Protein AF-A0A2W5FJQ1-F1 (afdb_monomer)

Organism: NCBI:txid1176649

Structure (mmCIF, N/CA/C/O backbone):
data_AF-A0A2W5FJQ1-F1
#
_entry.id   AF-A0A2W5FJQ1-F1
#
loop_
_atom_site.group_PDB
_atom_site.id
_atom_site.type_symbol
_atom_site.label_atom_id
_atom_site.label_alt_id
_atom_site.label_comp_id
_atom_site.label_asym_id
_atom_site.label_entity_id
_atom_site.label_seq_id
_atom_site.pdbx_PDB_ins_code
_atom_site.Cartn_x
_atom_site.Cartn_y
_atom_site.Cartn_z
_atom_site.occupancy
_atom_site.B_iso_or_equiv
_atom_site.auth_seq_id
_atom_site.auth_comp_id
_atom_site.auth_asym_id
_atom_site.auth_atom_id
_atom_site.pdbx_PDB_model_num
ATOM 1 N N . MET A 1 1 ? 8.653 10.230 6.236 1.00 50.50 1 MET A N 1
ATOM 2 C CA . MET A 1 1 ? 9.285 9.258 5.314 1.00 50.50 1 MET A CA 1
ATOM 3 C C . MET A 1 1 ? 8.776 9.383 3.885 1.00 50.50 1 MET A C 1
ATOM 5 O O . MET A 1 1 ? 9.593 9.730 3.056 1.00 50.50 1 MET A O 1
ATOM 9 N N . TYR A 1 2 ? 7.487 9.184 3.570 1.00 54.44 2 TYR A N 1
ATOM 10 C CA . TYR A 1 2 ? 7.013 9.241 2.170 1.00 54.44 2 TYR A CA 1
ATOM 11 C C . TYR A 1 2 ? 7.167 10.616 1.498 1.00 54.44 2 TYR A C 1
ATOM 13 O O . TYR A 1 2 ? 7.628 10.682 0.367 1.00 54.44 2 TYR A O 1
ATOM 21 N N . LEU A 1 3 ? 6.889 11.716 2.212 1.00 50.56 3 LEU A N 1
ATOM 22 C CA . LEU A 1 3 ? 7.101 13.072 1.682 1.00 50.56 3 LEU A CA 1
ATOM 23 C C . LEU A 1 3 ? 8.592 13.368 1.434 1.00 50.56 3 LEU A C 1
ATOM 25 O O . LEU A 1 3 ? 8.956 13.878 0.385 1.00 50.56 3 LEU A O 1
ATOM 29 N N . ALA A 1 4 ? 9.457 12.967 2.373 1.00 48.53 4 ALA A N 1
ATOM 30 C CA . ALA A 1 4 ? 10.910 13.087 2.235 1.00 48.53 4 ALA A CA 1
ATOM 31 C C . ALA A 1 4 ? 11.463 12.179 1.119 1.00 48.53 4 ALA A C 1
ATOM 33 O O . ALA A 1 4 ? 12.372 12.558 0.389 1.00 48.53 4 ALA A O 1
ATOM 34 N N . SER A 1 5 ? 10.889 10.985 0.954 1.00 51.75 5 SER A N 1
ATOM 35 C CA . SER A 1 5 ? 11.207 10.077 -0.145 1.00 51.75 5 SER A CA 1
ATOM 36 C C . SER A 1 5 ? 10.798 10.691 -1.481 1.00 51.75 5 SER A C 1
ATOM 38 O O . SER A 1 5 ? 11.612 10.672 -2.395 1.00 51.75 5 SER A O 1
ATOM 40 N N . PHE A 1 6 ? 9.626 11.327 -1.593 1.00 51.62 6 PHE A N 1
ATOM 41 C CA . PHE A 1 6 ? 9.236 12.048 -2.807 1.00 51.62 6 PHE A CA 1
ATOM 42 C C . PHE A 1 6 ? 10.222 13.161 -3.168 1.00 51.62 6 PHE A C 1
ATOM 44 O O . PHE A 1 6 ? 10.693 13.198 -4.299 1.00 51.62 6 PHE A O 1
ATOM 51 N N . THR A 1 7 ? 10.588 14.024 -2.218 1.00 49.62 7 THR A N 1
ATOM 52 C CA . THR A 1 7 ? 11.536 15.119 -2.485 1.00 49.62 7 THR A CA 1
ATOM 53 C C . THR A 1 7 ? 12.921 14.621 -2.902 1.00 49.62 7 THR A C 1
ATOM 55 O O . THR A 1 7 ? 13.606 15.304 -3.652 1.00 49.62 7 THR A O 1
ATOM 58 N N . LEU A 1 8 ? 13.325 13.428 -2.451 1.00 44.75 8 LEU A N 1
ATOM 59 C CA . LEU A 1 8 ? 14.630 12.836 -2.772 1.00 44.75 8 LEU A CA 1
ATOM 60 C C . LEU A 1 8 ? 14.623 11.962 -4.036 1.00 44.75 8 LEU A C 1
ATOM 62 O O . LEU A 1 8 ? 15.660 11.799 -4.667 1.00 44.75 8 LEU A O 1
ATOM 66 N N . THR A 1 9 ? 13.479 11.378 -4.401 1.00 54.56 9 THR A N 1
ATOM 67 C CA . THR A 1 9 ? 13.384 10.369 -5.480 1.00 54.56 9 THR A CA 1
ATOM 68 C C . THR A 1 9 ? 1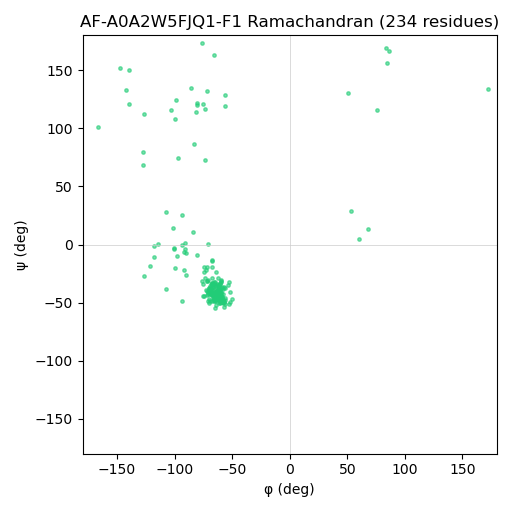2.501 10.800 -6.652 1.00 54.56 9 THR A C 1
ATOM 70 O O . THR A 1 9 ? 12.497 10.142 -7.690 1.00 54.56 9 THR A O 1
ATOM 73 N N . LEU A 1 10 ? 11.753 11.902 -6.508 1.00 55.00 10 LEU A N 1
ATOM 74 C CA . LEU A 1 10 ? 10.734 12.383 -7.454 1.00 55.00 10 LEU A CA 1
ATOM 75 C C . LEU A 1 10 ? 9.687 11.315 -7.818 1.00 55.00 10 LEU A C 1
ATOM 77 O O . LEU A 1 10 ? 9.120 11.302 -8.911 1.00 55.00 10 LEU A O 1
ATOM 81 N N . ASN A 1 11 ? 9.437 10.401 -6.886 1.00 63.84 11 ASN A N 1
ATOM 82 C CA . ASN A 1 11 ? 8.573 9.248 -7.060 1.00 63.84 11 ASN A CA 1
ATOM 83 C C . ASN A 1 11 ? 7.085 9.602 -6.911 1.00 63.84 11 ASN A C 1
ATOM 85 O O . ASN A 1 11 ? 6.635 10.003 -5.835 1.00 63.84 11 ASN A O 1
ATOM 89 N N . ARG A 1 12 ? 6.289 9.360 -7.962 1.00 65.50 12 ARG A N 1
ATOM 90 C CA . ARG A 1 12 ? 4.835 9.619 -7.973 1.00 65.50 12 ARG A CA 1
ATOM 91 C C . ARG A 1 12 ? 4.112 8.946 -6.791 1.00 65.50 12 ARG A C 1
ATOM 93 O O . ARG A 1 12 ? 3.201 9.544 -6.218 1.00 65.50 12 ARG A O 1
ATOM 100 N N . SER A 1 13 ? 4.554 7.758 -6.369 1.00 66.94 13 SER A N 1
ATOM 101 C CA . SER A 1 13 ? 3.960 7.021 -5.245 1.00 66.94 13 SER A CA 1
ATOM 102 C C . SER A 1 13 ? 4.078 7.769 -3.913 1.00 66.94 13 SER A C 1
ATOM 104 O O . SER A 1 13 ? 3.155 7.721 -3.103 1.00 66.94 13 SER A O 1
ATOM 106 N N . GLY A 1 14 ? 5.160 8.527 -3.700 1.00 68.31 14 GLY A N 1
ATOM 107 C CA . GLY A 1 14 ? 5.415 9.232 -2.445 1.00 68.31 14 GLY A CA 1
ATOM 108 C C . GLY A 1 14 ? 4.389 10.330 -2.157 1.00 68.31 14 GLY A C 1
ATOM 109 O O . GLY A 1 14 ? 3.913 10.437 -1.027 1.00 68.31 14 GLY A O 1
ATOM 110 N N . VAL A 1 15 ? 3.983 11.099 -3.176 1.00 70.94 15 VAL A N 1
ATOM 111 C CA . VAL A 1 15 ? 2.933 12.129 -3.033 1.00 70.94 15 VAL A CA 1
ATOM 112 C C . VAL A 1 15 ? 1.575 11.482 -2.820 1.00 70.94 15 VAL A C 1
ATOM 114 O O . VAL A 1 15 ? 0.876 11.817 -1.863 1.00 70.94 15 VAL A O 1
ATOM 117 N N . PHE A 1 16 ? 1.209 10.524 -3.676 1.00 74.44 16 PHE A N 1
ATOM 118 C CA . PHE A 1 16 ? -0.091 9.865 -3.582 1.00 74.44 16 PHE A CA 1
ATOM 119 C C . PHE A 1 16 ? -0.254 9.103 -2.263 1.00 74.44 16 PHE A C 1
ATOM 121 O O . PHE A 1 16 ? -1.340 9.122 -1.688 1.00 74.44 16 PHE A O 1
ATOM 128 N N . ALA A 1 17 ? 0.815 8.496 -1.736 1.00 79.19 17 ALA A N 1
ATOM 129 C CA . ALA A 1 17 ? 0.783 7.799 -0.456 1.00 79.19 17 ALA A CA 1
ATOM 130 C C . ALA A 1 17 ? 0.515 8.780 0.688 1.00 79.19 17 ALA A C 1
ATOM 132 O O . ALA A 1 17 ? -0.351 8.520 1.520 1.00 79.19 17 ALA A O 1
ATOM 133 N N . VAL A 1 18 ? 1.199 9.930 0.709 1.00 79.12 18 VAL A N 1
ATOM 134 C CA . VAL A 1 18 ? 0.975 10.968 1.730 1.00 79.12 18 VAL A CA 1
ATOM 135 C C . VAL A 1 18 ? -0.449 11.510 1.658 1.00 79.12 18 VAL A C 1
ATOM 137 O O . VAL A 1 18 ? -1.101 11.613 2.697 1.00 79.12 18 VAL A O 1
ATOM 140 N N . LEU A 1 19 ? -0.952 11.805 0.456 1.00 81.69 19 LEU A N 1
ATOM 141 C CA . LEU A 1 19 ? -2.318 12.297 0.266 1.00 81.69 19 LEU A CA 1
ATOM 142 C C . LEU A 1 19 ? -3.360 11.262 0.702 1.00 81.69 19 LEU A C 1
ATOM 144 O O . LEU A 1 19 ? -4.277 11.604 1.445 1.00 81.69 19 LEU A O 1
ATOM 148 N N . ALA A 1 20 ? -3.205 9.998 0.302 1.00 83.94 20 ALA A N 1
ATOM 149 C CA . ALA A 1 20 ? -4.133 8.928 0.659 1.00 83.94 20 ALA A CA 1
ATOM 150 C C . ALA A 1 20 ? -4.136 8.650 2.170 1.00 83.94 20 ALA A C 1
ATOM 152 O O . ALA A 1 20 ? -5.202 8.539 2.775 1.00 83.94 20 ALA A O 1
ATOM 153 N N . ILE A 1 21 ? -2.955 8.587 2.795 1.00 84.19 21 ILE A N 1
ATOM 154 C CA . ILE A 1 21 ? -2.806 8.437 4.248 1.00 84.19 21 ILE A CA 1
ATOM 155 C C . ILE A 1 21 ? -3.450 9.628 4.963 1.00 84.19 21 ILE A C 1
ATOM 157 O O . ILE A 1 21 ? -4.245 9.433 5.885 1.00 84.19 21 ILE A O 1
ATOM 161 N N . GLY A 1 22 ? -3.127 10.849 4.528 1.00 82.38 22 GLY A N 1
ATOM 162 C CA . GLY A 1 22 ? -3.660 12.086 5.087 1.00 82.38 22 GLY A CA 1
ATOM 163 C C . GLY A 1 22 ? -5.182 12.112 5.025 1.00 82.38 22 GLY A C 1
ATOM 164 O O . GLY A 1 22 ? -5.825 12.230 6.064 1.00 82.38 22 GLY A O 1
ATOM 165 N N . LEU A 1 23 ? -5.758 11.899 3.839 1.00 85.88 23 LEU A N 1
ATOM 166 C CA . LEU A 1 23 ? -7.204 11.856 3.626 1.00 85.88 23 LEU A CA 1
ATOM 167 C C . LEU A 1 23 ? -7.874 10.774 4.478 1.00 85.88 23 LEU A C 1
ATOM 169 O O . LEU A 1 23 ? -8.883 11.031 5.131 1.00 85.88 23 LEU A O 1
ATOM 173 N N . TYR A 1 24 ? -7.297 9.575 4.517 1.00 86.31 24 TYR A N 1
ATOM 174 C CA . TYR A 1 24 ? -7.838 8.470 5.297 1.00 86.31 24 TYR A CA 1
ATOM 175 C C . TYR A 1 24 ? -7.906 8.796 6.797 1.00 86.31 24 TYR A C 1
ATOM 177 O O . TYR A 1 24 ? -8.948 8.597 7.429 1.00 86.31 24 TYR A O 1
ATOM 185 N N . PHE A 1 25 ? -6.823 9.319 7.384 1.00 84.94 25 PHE A N 1
ATOM 186 C CA . PHE A 1 25 ? -6.826 9.699 8.800 1.00 84.94 25 PHE A CA 1
ATOM 187 C C . PHE A 1 25 ? -7.672 10.944 9.071 1.00 84.94 25 PHE A C 1
ATOM 189 O O . PHE A 1 25 ? -8.270 11.026 10.146 1.00 84.94 25 PHE A O 1
ATOM 196 N N . TYR A 1 26 ? -7.768 11.858 8.104 1.00 84.31 26 TYR A N 1
ATOM 197 C CA . TYR A 1 26 ? -8.608 13.048 8.173 1.00 84.31 26 TYR A CA 1
ATOM 198 C C . TYR A 1 26 ? -10.094 12.690 8.243 1.00 84.31 26 TYR A C 1
ATOM 200 O O . TYR A 1 26 ? -10.797 13.114 9.154 1.00 84.31 26 TYR A O 1
ATOM 208 N N . VAL A 1 27 ? -10.572 11.851 7.322 1.00 86.06 27 VAL A N 1
ATOM 209 C CA . VAL A 1 27 ? -11.970 11.391 7.310 1.00 86.06 27 VAL A CA 1
ATOM 210 C C . VAL A 1 27 ? -12.277 10.593 8.574 1.00 86.06 27 VAL A C 1
ATOM 212 O O . VAL A 1 27 ? -13.323 10.765 9.194 1.00 86.06 27 VAL A O 1
ATOM 215 N N . ARG A 1 28 ? -11.346 9.733 8.995 1.00 80.12 28 ARG A N 1
ATOM 216 C CA . ARG A 1 28 ? -11.570 8.841 10.132 1.00 80.12 28 ARG A CA 1
ATOM 217 C C . ARG A 1 28 ? -11.617 9.551 11.482 1.00 80.12 28 ARG A C 1
ATOM 219 O O . ARG A 1 28 ? -12.369 9.125 12.353 1.00 80.12 28 ARG A O 1
ATOM 226 N N . ASN A 1 29 ? -10.790 10.573 11.673 1.00 81.94 29 ASN A N 1
ATOM 227 C CA . ASN A 1 29 ? -10.703 11.325 12.928 1.00 81.94 29 ASN A CA 1
ATOM 228 C C . ASN A 1 29 ? -11.325 12.716 12.781 1.00 81.94 29 ASN A C 1
ATOM 230 O O . ASN A 1 29 ? -10.906 13.664 13.449 1.00 81.94 29 ASN A O 1
ATOM 234 N N . PHE A 1 30 ? -12.293 12.848 11.870 1.00 85.50 30 PHE A N 1
ATOM 235 C CA . PHE A 1 30 ? -12.889 14.129 11.551 1.00 85.50 30 PHE A CA 1
ATOM 236 C C . PHE A 1 30 ? -13.466 14.791 12.803 1.00 85.50 30 PHE A C 1
ATOM 238 O O . PHE A 1 30 ? -14.236 14.199 13.559 1.00 85.50 30 PHE A O 1
ATOM 245 N N . SER A 1 31 ? -13.092 16.048 13.016 1.00 87.31 31 SER A N 1
ATOM 246 C CA . SER A 1 31 ? -13.672 16.896 14.048 1.00 87.31 31 SER A CA 1
ATOM 247 C C . SER A 1 31 ? -13.675 18.343 13.578 1.00 87.31 31 SER A C 1
ATOM 249 O O . SER A 1 31 ? -12.798 18.765 12.823 1.00 87.31 31 SER A O 1
ATOM 251 N N . ILE A 1 32 ? -14.631 19.132 14.072 1.00 85.00 32 ILE A N 1
ATOM 252 C CA . ILE A 1 32 ? -14.733 20.564 13.746 1.00 85.00 32 ILE A CA 1
ATOM 253 C C . ILE A 1 32 ? -13.447 21.311 14.142 1.00 85.00 32 ILE A C 1
ATOM 255 O O . ILE A 1 32 ? -12.979 22.175 13.406 1.00 85.00 32 ILE A O 1
ATOM 259 N N . LYS A 1 33 ? -12.820 20.934 15.266 1.00 85.81 33 LYS A N 1
ATOM 260 C CA . LYS A 1 33 ? -11.533 21.500 15.706 1.00 85.81 33 LYS A CA 1
ATOM 261 C C . LYS A 1 33 ? -10.413 21.216 14.704 1.00 85.81 33 LYS A C 1
ATOM 263 O O . LYS A 1 33 ? -9.613 22.099 14.411 1.00 85.81 33 LYS A O 1
ATOM 268 N N . MET A 1 34 ? -10.375 20.002 14.158 1.00 84.25 34 MET A N 1
ATOM 269 C CA . MET A 1 34 ? -9.397 19.624 13.141 1.00 84.25 34 MET A CA 1
ATOM 270 C C . MET A 1 34 ? -9.645 20.364 11.825 1.00 84.25 34 MET A C 1
ATOM 272 O O . MET A 1 34 ? -8.690 20.846 11.223 1.00 84.25 34 MET A O 1
ATOM 276 N N . LEU A 1 35 ? -10.907 20.532 11.415 1.00 86.56 35 LEU A N 1
ATOM 277 C CA . LEU A 1 35 ? -11.270 21.342 10.249 1.00 86.56 35 LEU A CA 1
ATOM 278 C C . LEU A 1 35 ? -10.767 22.785 10.398 1.00 86.56 35 LEU A C 1
ATOM 280 O O . LEU A 1 35 ? -10.077 23.286 9.513 1.00 86.56 35 LEU A O 1
ATOM 284 N N . LEU A 1 36 ? -11.027 23.420 11.545 1.00 86.12 36 LEU A N 1
ATOM 285 C CA . LEU A 1 36 ? -10.552 24.775 11.834 1.00 86.12 36 LEU A CA 1
ATOM 286 C C . LEU A 1 36 ? -9.015 24.854 11.819 1.00 86.12 36 LEU A C 1
ATOM 288 O O . LEU A 1 36 ? -8.446 25.725 11.166 1.00 86.12 36 LEU A O 1
ATOM 292 N N . SER A 1 37 ? -8.336 23.901 12.469 1.00 84.06 37 SER A N 1
ATOM 293 C CA . SER A 1 37 ? -6.870 23.800 12.450 1.00 84.06 37 SER A CA 1
ATOM 294 C C . SER A 1 37 ? -6.313 23.612 11.038 1.00 84.06 37 SER A C 1
ATOM 296 O O . SER A 1 37 ? -5.210 24.070 10.754 1.00 84.06 37 SER A O 1
ATOM 298 N N . THR A 1 38 ? -7.058 22.945 10.157 1.00 84.94 38 THR A N 1
ATOM 299 C CA . THR A 1 38 ? -6.661 22.728 8.760 1.00 84.94 38 THR A CA 1
ATOM 300 C C . THR A 1 38 ? -6.751 24.020 7.968 1.00 84.94 38 THR A C 1
ATOM 302 O O . THR A 1 38 ? -5.817 24.332 7.242 1.00 84.94 38 THR A O 1
ATOM 305 N N . TYR A 1 39 ? -7.820 24.804 8.146 1.00 86.50 39 TYR A N 1
ATOM 306 C CA . TYR A 1 39 ? -7.937 26.124 7.522 1.00 86.50 39 TYR A CA 1
ATOM 307 C C . TYR A 1 39 ? -6.835 27.078 7.987 1.00 86.50 39 TYR A C 1
ATOM 309 O O . TYR A 1 39 ? -6.212 27.739 7.159 1.00 86.50 39 TYR A O 1
ATOM 317 N N . VAL A 1 40 ? -6.549 27.106 9.293 1.00 88.62 40 VAL A N 1
ATOM 318 C CA . VAL A 1 40 ? -5.451 27.915 9.846 1.00 88.62 40 VAL A CA 1
ATOM 319 C C . VAL A 1 40 ? -4.103 27.448 9.297 1.00 88.62 40 VAL A C 1
ATOM 321 O O . VAL A 1 40 ? -3.316 28.266 8.829 1.00 88.62 40 VAL A O 1
ATOM 324 N N . GLY A 1 41 ? -3.846 26.137 9.296 1.00 86.81 41 GLY A N 1
ATOM 325 C CA . GLY A 1 41 ? -2.626 25.565 8.728 1.00 86.81 41 GLY A CA 1
ATOM 326 C C . GLY A 1 41 ? -2.470 25.883 7.241 1.00 86.81 41 GLY A C 1
ATOM 327 O O . GLY A 1 41 ? -1.392 26.281 6.814 1.00 86.81 41 GLY A O 1
ATOM 328 N N . PHE A 1 42 ? -3.551 25.792 6.466 1.00 86.88 42 PHE A N 1
ATOM 329 C CA . PHE A 1 42 ? -3.558 26.148 5.050 1.00 86.88 42 PHE A CA 1
ATOM 330 C C . PHE A 1 42 ? -3.243 27.631 4.835 1.00 86.88 42 PHE A C 1
ATOM 332 O O . PHE A 1 42 ? -2.400 27.952 4.002 1.00 86.88 42 PHE A O 1
ATOM 339 N N . ALA A 1 43 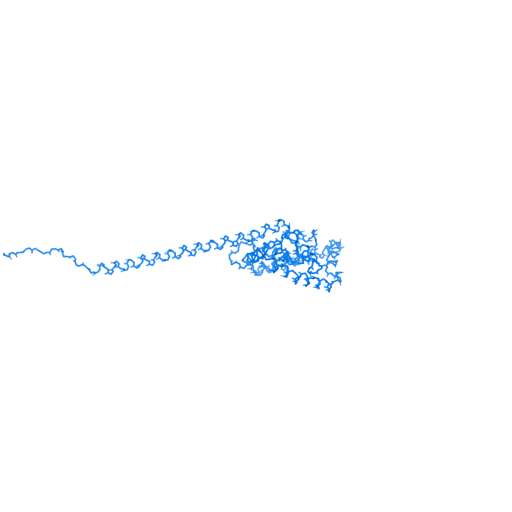? -3.851 28.528 5.616 1.00 87.38 43 ALA A N 1
ATOM 340 C CA . ALA A 1 43 ? -3.566 29.959 5.550 1.00 87.38 43 ALA A CA 1
ATOM 341 C C . ALA A 1 43 ? -2.098 30.272 5.888 1.00 87.38 43 ALA A C 1
ATOM 343 O O . ALA A 1 43 ? -1.467 31.071 5.199 1.00 87.38 43 ALA A O 1
ATOM 344 N N . LEU A 1 44 ? -1.529 29.602 6.897 1.00 89.00 44 LEU A N 1
ATOM 345 C CA . LEU A 1 44 ? -0.114 29.733 7.255 1.00 89.00 44 LEU A CA 1
ATOM 346 C C . LEU A 1 44 ? 0.811 29.188 6.160 1.00 89.00 44 LEU A C 1
ATOM 348 O O . LEU A 1 44 ? 1.776 29.854 5.797 1.00 89.00 44 LEU A O 1
ATOM 352 N N . CYS A 1 45 ? 0.510 28.016 5.594 1.00 85.75 45 CYS A N 1
ATOM 353 C CA . CYS A 1 45 ? 1.262 27.470 4.464 1.00 85.75 45 CYS A CA 1
ATOM 354 C C . CYS A 1 45 ? 1.201 28.403 3.250 1.00 85.75 45 CYS A C 1
ATOM 356 O O . CYS A 1 45 ? 2.235 28.662 2.645 1.00 85.75 45 CYS A O 1
ATOM 358 N N . ALA A 1 46 ? 0.025 28.945 2.922 1.00 85.44 46 ALA A N 1
ATOM 359 C CA . ALA A 1 46 ? -0.143 29.901 1.832 1.00 85.44 46 ALA A CA 1
ATOM 360 C C . ALA A 1 46 ? 0.661 31.187 2.072 1.00 85.44 46 ALA A C 1
ATOM 362 O O . ALA A 1 46 ? 1.300 31.678 1.149 1.00 85.44 46 ALA A O 1
ATOM 363 N N . LEU A 1 47 ? 0.690 31.691 3.310 1.00 86.81 47 LEU A N 1
ATOM 364 C CA . LEU A 1 47 ? 1.512 32.840 3.703 1.00 86.81 47 LEU A CA 1
ATOM 365 C C . LEU A 1 47 ? 3.009 32.567 3.543 1.00 86.81 47 LEU A C 1
ATOM 367 O O . LEU A 1 47 ? 3.719 33.389 2.971 1.00 86.81 47 LEU A O 1
ATOM 371 N N . VAL A 1 48 ? 3.489 31.412 4.012 1.00 85.12 48 VAL A N 1
ATOM 372 C CA . VAL A 1 48 ? 4.896 31.012 3.854 1.00 85.12 48 VAL A CA 1
ATOM 373 C C . VAL A 1 48 ? 5.245 30.863 2.376 1.00 85.12 48 VAL A C 1
ATOM 375 O O . VAL A 1 48 ? 6.267 31.384 1.939 1.00 85.12 48 VAL A O 1
ATOM 378 N N . ILE A 1 49 ? 4.388 30.206 1.592 1.00 80.38 49 ILE A N 1
ATOM 379 C CA . ILE A 1 49 ? 4.589 30.065 0.149 1.00 80.38 49 ILE A CA 1
ATOM 380 C C . ILE A 1 49 ? 4.638 31.446 -0.504 1.00 80.38 49 ILE A C 1
ATOM 382 O O . ILE A 1 49 ? 5.593 31.722 -1.214 1.00 80.38 49 ILE A O 1
ATOM 386 N N . ALA A 1 50 ? 3.685 32.335 -0.217 1.00 83.62 50 ALA A N 1
ATOM 387 C CA . ALA A 1 50 ? 3.647 33.686 -0.774 1.00 83.62 50 ALA A CA 1
ATOM 388 C C . ALA A 1 50 ? 4.873 34.532 -0.390 1.00 83.62 50 ALA A C 1
ATOM 390 O O . ALA A 1 50 ? 5.344 35.320 -1.204 1.00 83.62 50 ALA A O 1
ATOM 391 N N . ALA A 1 51 ? 5.410 34.359 0.821 1.00 83.56 51 ALA A N 1
ATOM 392 C CA . ALA A 1 51 ? 6.606 35.065 1.277 1.00 83.56 51 ALA A CA 1
ATOM 393 C C . ALA A 1 51 ? 7.891 34.566 0.597 1.00 83.56 51 ALA A C 1
ATOM 395 O O . ALA A 1 51 ? 8.833 35.334 0.413 1.00 83.56 51 ALA A O 1
ATOM 396 N N . VAL A 1 52 ? 7.935 33.283 0.236 1.00 80.06 52 VAL A N 1
ATOM 397 C CA . VAL A 1 52 ? 9.133 32.629 -0.303 1.00 80.06 52 VAL A CA 1
ATOM 398 C C . VAL A 1 52 ? 9.093 32.506 -1.835 1.00 80.06 52 VAL A C 1
ATOM 400 O O . VAL A 1 52 ? 10.146 32.411 -2.461 1.00 80.06 52 VAL A O 1
ATOM 403 N N . LEU A 1 53 ? 7.911 32.583 -2.460 1.00 78.00 53 LEU A N 1
ATOM 404 C CA . LEU A 1 53 ? 7.725 32.561 -3.918 1.00 78.00 53 LEU A CA 1
ATOM 405 C C . LEU A 1 53 ? 8.631 33.571 -4.650 1.00 78.00 53 LEU A C 1
ATOM 407 O O . LEU A 1 53 ? 9.305 33.169 -5.594 1.00 78.00 53 LEU A O 1
ATOM 411 N N . PRO A 1 54 ? 8.733 34.846 -4.211 1.00 80.00 54 PRO A N 1
ATOM 412 C CA . PRO A 1 54 ? 9.577 35.840 -4.879 1.00 80.00 54 PRO A CA 1
ATOM 413 C C . PRO A 1 54 ? 11.080 35.558 -4.758 1.00 80.00 54 PRO A C 1
ATOM 415 O O . PRO A 1 54 ? 11.875 36.174 -5.460 1.00 80.00 54 PRO A O 1
ATOM 418 N N . LEU A 1 55 ? 11.479 34.662 -3.849 1.00 81.19 55 LEU A N 1
ATOM 419 C CA . LEU A 1 55 ? 12.873 34.290 -3.601 1.00 81.19 55 LEU A CA 1
ATOM 420 C C . LEU A 1 55 ? 13.326 33.095 -4.458 1.00 81.19 55 LEU A C 1
ATOM 422 O O . LEU A 1 55 ? 14.453 32.634 -4.294 1.00 81.19 55 LEU A O 1
ATOM 426 N N . GLY A 1 56 ? 12.454 32.559 -5.321 1.00 73.69 56 GLY A N 1
ATOM 427 C CA . GLY A 1 56 ? 12.770 31.433 -6.206 1.00 73.69 56 GLY A CA 1
ATOM 428 C C . GLY A 1 56 ? 12.989 30.097 -5.484 1.00 73.69 56 GLY A C 1
ATOM 429 O O . GLY A 1 56 ? 13.477 29.135 -6.073 1.00 73.69 56 GLY A O 1
ATOM 430 N N . ALA A 1 57 ? 12.632 29.976 -4.197 1.00 70.94 57 ALA A N 1
ATOM 431 C CA . ALA A 1 57 ? 12.913 28.746 -3.443 1.00 70.94 57 ALA A CA 1
ATOM 432 C C . ALA A 1 57 ? 12.102 27.528 -3.928 1.00 70.94 57 ALA A C 1
ATOM 434 O O . ALA A 1 57 ? 12.408 26.395 -3.555 1.00 70.94 57 ALA A O 1
ATOM 435 N N . PHE A 1 58 ? 11.069 27.755 -4.746 1.00 69.69 58 PHE A N 1
ATOM 436 C CA . PHE A 1 58 ? 10.254 26.704 -5.349 1.00 69.69 58 PHE A CA 1
ATOM 437 C C . PHE A 1 58 ? 10.610 26.406 -6.807 1.00 69.69 58 PHE A C 1
ATOM 439 O O . PHE A 1 58 ? 10.070 25.438 -7.335 1.00 69.69 58 PHE A O 1
ATOM 446 N N . ASP A 1 59 ? 11.555 27.120 -7.427 1.00 74.44 59 ASP A N 1
ATOM 447 C CA . ASP A 1 59 ? 11.910 26.934 -8.844 1.00 74.44 59 ASP A CA 1
ATOM 448 C C . ASP A 1 59 ? 12.354 25.490 -9.128 1.00 74.44 59 ASP A C 1
ATOM 450 O O . ASP A 1 59 ? 11.971 24.881 -10.125 1.00 74.44 59 ASP A O 1
ATOM 454 N N . PHE A 1 60 ? 13.099 24.886 -8.195 1.00 70.00 60 PHE A N 1
ATOM 455 C CA . PHE A 1 60 ? 13.476 23.472 -8.262 1.00 70.00 60 PHE A CA 1
ATOM 456 C C . PHE A 1 60 ? 12.260 22.534 -8.202 1.00 70.00 60 PHE A C 1
ATOM 458 O O . PHE A 1 60 ? 12.187 21.558 -8.950 1.00 70.00 60 PHE A O 1
ATOM 465 N N . ALA A 1 61 ? 11.306 22.811 -7.309 1.00 66.50 61 ALA A N 1
ATOM 466 C CA . ALA A 1 61 ? 10.112 21.988 -7.144 1.00 66.50 61 ALA A CA 1
ATOM 467 C C . ALA A 1 61 ? 9.174 22.118 -8.351 1.00 66.50 61 ALA A C 1
ATOM 469 O O . ALA A 1 61 ? 8.634 21.109 -8.801 1.00 66.50 61 ALA A O 1
ATOM 470 N N . GLU A 1 62 ? 9.027 23.326 -8.897 1.00 70.44 62 GLU A N 1
ATOM 471 C CA . GLU A 1 62 ? 8.247 23.615 -10.099 1.00 70.44 62 GLU A CA 1
ATOM 472 C C . GLU A 1 62 ? 8.844 22.927 -11.328 1.00 70.44 62 GLU A C 1
ATOM 474 O O . GLU A 1 62 ? 8.130 22.200 -12.015 1.00 70.44 62 GLU A O 1
ATOM 479 N N . GLN A 1 63 ? 10.157 23.040 -11.554 1.00 69.50 63 GLN A N 1
ATOM 480 C CA . GLN A 1 63 ? 10.830 22.334 -12.650 1.00 69.50 63 GLN A CA 1
ATOM 481 C C . GLN A 1 63 ? 10.718 20.811 -12.499 1.00 69.50 63 GLN A C 1
ATOM 483 O O . GLN A 1 63 ? 10.462 20.102 -13.474 1.00 69.50 63 GLN A O 1
ATOM 488 N N . ALA A 1 64 ? 10.861 20.285 -11.279 1.00 66.50 64 ALA A N 1
ATOM 489 C CA . ALA A 1 64 ? 10.735 18.855 -11.023 1.00 66.50 64 ALA A CA 1
ATOM 490 C C . ALA A 1 64 ? 9.299 18.333 -11.228 1.00 66.50 64 ALA A C 1
ATOM 492 O O . ALA A 1 64 ? 9.121 17.239 -11.774 1.00 66.50 64 ALA A O 1
ATOM 493 N N . LEU A 1 65 ? 8.280 19.104 -10.824 1.00 66.25 65 LEU A N 1
ATOM 494 C CA . LEU A 1 65 ? 6.863 18.799 -11.058 1.00 66.25 65 LEU A CA 1
ATOM 495 C C . LEU A 1 65 ? 6.498 18.923 -12.539 1.00 66.25 65 LEU A C 1
ATOM 497 O O . LEU A 1 65 ? 5.919 17.984 -13.084 1.00 66.25 65 LEU A O 1
ATOM 501 N N . SER A 1 66 ? 6.877 20.023 -13.195 1.00 69.25 66 SER A N 1
ATOM 502 C CA . SER A 1 66 ? 6.627 20.263 -14.622 1.00 69.25 66 SER A CA 1
ATOM 503 C C . SER A 1 66 ? 7.202 19.130 -15.463 1.00 69.25 66 SER A C 1
ATOM 505 O O . SER A 1 66 ? 6.468 18.448 -16.180 1.00 69.25 66 SER A O 1
ATOM 507 N N . LYS A 1 67 ? 8.479 18.799 -15.249 1.00 69.25 67 LYS A N 1
ATOM 508 C CA . LYS A 1 67 ? 9.154 17.712 -15.963 1.00 69.25 67 LYS A CA 1
ATOM 509 C C . LYS A 1 67 ? 8.501 16.342 -15.750 1.00 69.25 67 LYS A C 1
ATOM 511 O O . LYS A 1 67 ? 8.520 15.498 -16.641 1.00 69.25 67 LYS A O 1
ATOM 516 N N . ARG A 1 68 ? 7.950 16.072 -14.559 1.00 65.19 68 ARG A N 1
ATOM 517 C CA . ARG A 1 68 ? 7.379 14.755 -14.208 1.00 65.19 68 ARG A CA 1
ATOM 518 C C . ARG A 1 68 ? 5.889 14.605 -14.493 1.00 65.19 68 ARG A C 1
ATOM 520 O O . ARG A 1 68 ? 5.443 13.456 -14.569 1.00 65.19 68 ARG A O 1
ATOM 527 N N . PHE A 1 69 ? 5.132 15.695 -14.597 1.00 65.56 69 PHE A N 1
ATOM 528 C CA . PHE A 1 69 ? 3.671 15.660 -14.726 1.00 65.56 69 PHE A CA 1
ATOM 529 C C . PHE A 1 69 ? 3.120 16.437 -15.927 1.00 65.56 69 PHE A C 1
ATOM 531 O O . PHE A 1 69 ? 2.053 16.063 -16.405 1.00 65.56 69 PHE A O 1
ATOM 538 N N . LEU A 1 70 ? 3.807 17.477 -16.413 1.00 66.00 70 LEU A N 1
ATOM 539 C CA . LEU A 1 70 ? 3.320 18.348 -17.494 1.00 66.00 70 LEU A CA 1
ATOM 540 C C . LEU A 1 70 ? 4.057 18.120 -18.822 1.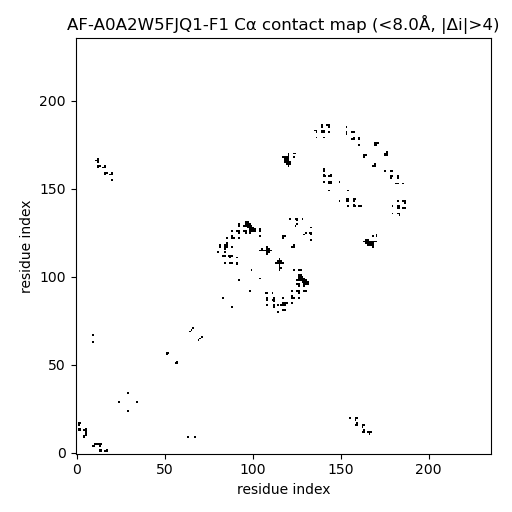00 66.00 70 LEU A C 1
ATOM 542 O O . LEU A 1 70 ? 3.428 18.129 -19.875 1.00 66.00 70 LEU A O 1
ATOM 546 N N . GLU A 1 71 ? 5.367 17.874 -18.783 1.00 62.19 71 GLU A N 1
ATOM 547 C CA . GLU A 1 71 ? 6.210 17.710 -19.982 1.00 62.19 71 GLU A CA 1
ATOM 548 C C . GLU A 1 71 ? 6.314 16.255 -20.475 1.00 62.19 71 GLU A C 1
ATOM 550 O O . GLU A 1 71 ? 6.853 15.998 -21.554 1.00 62.19 71 GLU A O 1
ATOM 555 N N . ASP A 1 72 ? 5.776 15.290 -19.720 1.00 58.62 72 ASP A N 1
ATOM 556 C CA . ASP A 1 72 ? 5.703 13.873 -20.102 1.00 58.62 72 ASP A CA 1
ATOM 557 C C . ASP A 1 72 ? 4.616 13.675 -21.182 1.00 58.62 72 ASP A C 1
ATOM 559 O O . ASP A 1 72 ? 3.514 13.184 -20.936 1.00 58.62 72 ASP A O 1
ATOM 563 N N . SER A 1 73 ? 4.924 14.129 -22.399 1.00 47.66 73 SER A N 1
ATOM 564 C CA . SER A 1 73 ? 4.056 14.151 -23.590 1.00 47.66 73 SER A CA 1
ATOM 565 C C . SER A 1 73 ? 3.779 12.767 -24.204 1.00 47.66 73 SER A C 1
ATOM 567 O O . SER A 1 73 ? 3.019 12.659 -25.163 1.00 47.66 73 SER A O 1
ATOM 569 N N . ASN A 1 74 ? 4.320 11.692 -23.620 1.00 52.06 74 ASN A N 1
ATOM 570 C CA . ASN A 1 74 ? 4.160 10.303 -24.069 1.00 52.06 74 ASN A CA 1
ATOM 571 C C . ASN A 1 74 ? 2.996 9.561 -23.383 1.00 52.06 74 ASN A C 1
ATOM 573 O O . ASN A 1 74 ? 3.019 8.336 -23.261 1.00 52.06 74 ASN A O 1
ATOM 577 N N . SER A 1 75 ? 1.967 10.268 -22.903 1.00 49.41 75 SER A N 1
ATOM 578 C CA . SER A 1 75 ? 0.905 9.650 -22.088 1.00 49.41 75 SER A CA 1
ATOM 579 C C . SER A 1 75 ? 0.143 8.523 -22.807 1.00 49.41 75 SER A C 1
ATOM 581 O O . SER A 1 75 ? -0.256 7.559 -22.154 1.00 49.41 75 SER A O 1
ATOM 583 N N . SER A 1 76 ? -0.000 8.588 -24.138 1.00 50.19 76 SER A N 1
ATOM 584 C CA . SER A 1 76 ? -0.660 7.558 -24.955 1.00 50.19 76 SER A CA 1
ATOM 585 C C . SER A 1 76 ? 0.159 6.265 -25.063 1.00 50.19 76 SER A C 1
ATOM 587 O O . SER A 1 76 ? -0.376 5.197 -24.769 1.00 50.19 76 SER A O 1
ATOM 589 N N . ASN A 1 77 ? 1.457 6.352 -25.387 1.00 56.59 77 ASN A N 1
ATOM 590 C CA . ASN A 1 77 ? 2.362 5.192 -25.383 1.00 56.59 77 ASN A CA 1
ATOM 591 C C . ASN A 1 77 ? 2.490 4.597 -23.973 1.00 56.59 77 ASN A C 1
ATOM 593 O O . ASN A 1 77 ? 2.428 3.385 -23.803 1.00 56.59 77 ASN A O 1
ATOM 597 N N . ASN A 1 78 ? 2.546 5.443 -22.941 1.00 68.00 78 ASN A N 1
ATOM 598 C CA . ASN A 1 78 ? 2.649 5.019 -21.542 1.00 68.00 78 ASN A CA 1
ATOM 599 C C . ASN A 1 78 ? 1.385 4.269 -21.070 1.00 68.00 78 ASN A C 1
ATOM 601 O O . ASN A 1 78 ? 1.473 3.339 -20.273 1.00 68.00 78 ASN A O 1
ATOM 605 N N . LEU A 1 79 ? 0.193 4.636 -21.559 1.00 69.94 79 LEU A N 1
ATOM 606 C CA . LEU A 1 79 ? -1.052 3.916 -21.258 1.00 69.94 79 LEU A CA 1
ATOM 607 C C . LEU A 1 79 ? -1.117 2.550 -21.946 1.00 69.94 79 LEU A C 1
ATOM 609 O O . LEU A 1 79 ? -1.518 1.577 -21.306 1.00 69.94 79 LEU A O 1
ATOM 613 N N . GLN A 1 80 ? -0.707 2.468 -23.213 1.00 75.31 80 GLN A N 1
ATOM 614 C CA . GLN A 1 80 ? -0.673 1.203 -23.943 1.00 75.31 80 GLN A CA 1
ATOM 615 C C . GLN A 1 80 ? 0.369 0.241 -23.353 1.00 75.31 80 GLN A C 1
ATOM 617 O O . GLN A 1 80 ? 0.030 -0.900 -23.055 1.00 75.31 80 GLN A O 1
ATOM 622 N N . GLU A 1 81 ? 1.585 0.709 -23.067 1.00 73.12 81 GLU A N 1
ATOM 623 C CA . GLU A 1 81 ? 2.636 -0.086 -22.412 1.00 73.12 81 GLU A CA 1
ATOM 624 C C . GLU A 1 81 ? 2.197 -0.592 -21.026 1.00 73.12 81 GLU A C 1
ATOM 626 O O . GLU A 1 81 ? 2.413 -1.753 -20.664 1.00 73.12 81 GLU A O 1
ATOM 631 N N . ARG A 1 82 ? 1.502 0.245 -20.242 1.00 76.31 82 ARG A N 1
ATOM 632 C CA . ARG A 1 82 ? 0.891 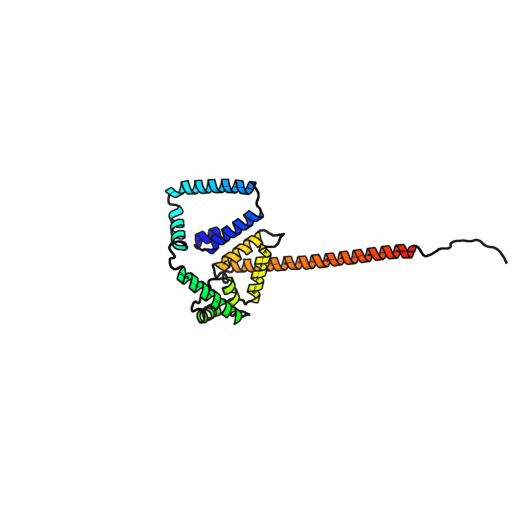-0.179 -18.970 1.00 76.31 82 ARG A CA 1
ATOM 633 C C . ARG A 1 82 ? -0.171 -1.245 -19.178 1.00 76.31 82 ARG A C 1
ATOM 635 O O . ARG A 1 82 ? -0.234 -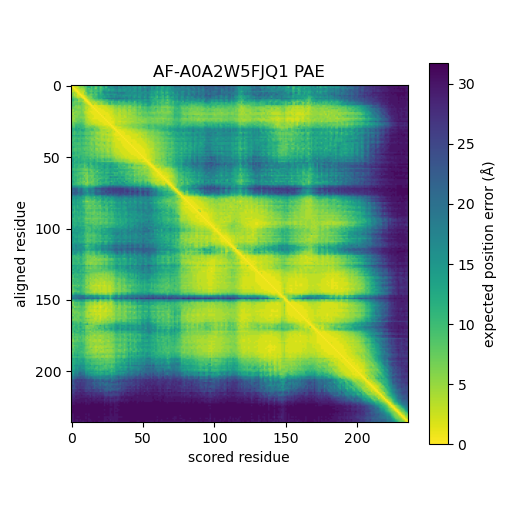2.189 -18.401 1.00 76.31 82 ARG A O 1
ATOM 642 N N . TRP A 1 83 ? -1.011 -1.109 -20.196 1.00 80.06 83 TRP A N 1
ATOM 643 C CA . TRP A 1 83 ? -2.039 -2.101 -20.486 1.00 80.06 83 TRP A CA 1
ATOM 644 C C . TRP A 1 83 ? -1.439 -3.441 -20.936 1.00 80.06 83 TRP A C 1
ATOM 646 O O . TRP A 1 83 ? -1.848 -4.499 -20.452 1.00 80.06 83 TRP A O 1
ATOM 656 N N . GLU A 1 84 ? -0.427 -3.408 -21.800 1.00 80.19 84 GLU A N 1
ATOM 657 C CA . GLU A 1 84 ? 0.285 -4.592 -22.297 1.00 80.19 84 GLU A CA 1
ATOM 658 C C . GLU A 1 84 ? 1.069 -5.296 -21.182 1.00 80.19 84 GLU A C 1
ATOM 660 O O . GLU A 1 84 ? 0.998 -6.517 -21.042 1.00 80.19 84 GLU A O 1
ATOM 665 N N . THR A 1 85 ? 1.745 -4.542 -20.313 1.00 77.38 85 THR A N 1
ATOM 666 C CA . THR A 1 85 ? 2.394 -5.114 -19.121 1.00 77.38 85 THR A CA 1
ATOM 667 C C . THR A 1 85 ? 1.382 -5.633 -18.104 1.00 77.38 85 THR A C 1
ATOM 669 O O . THR A 1 85 ? 1.661 -6.638 -17.451 1.00 77.38 85 THR A O 1
ATOM 672 N N . ILE A 1 86 ? 0.200 -5.011 -17.983 1.00 79.94 86 ILE A N 1
ATOM 673 C CA . ILE A 1 86 ? -0.875 -5.505 -17.116 1.00 79.94 86 ILE A CA 1
ATOM 674 C C . ILE A 1 86 ? -1.401 -6.856 -17.606 1.00 79.94 86 ILE A C 1
ATOM 676 O O . ILE A 1 86 ? -1.421 -7.840 -16.867 1.00 79.94 86 ILE A O 1
ATOM 680 N N . THR A 1 87 ? -1.804 -6.912 -18.869 1.00 82.06 87 THR A N 1
ATOM 681 C CA . THR A 1 87 ? -2.395 -8.106 -19.486 1.00 82.06 87 THR A CA 1
ATOM 682 C C . THR A 1 87 ? -1.389 -9.247 -19.632 1.00 82.06 87 THR A C 1
ATOM 684 O O . THR A 1 87 ? -1.668 -10.357 -19.173 1.00 82.06 87 THR A O 1
ATOM 687 N N . GLY A 1 88 ? -0.195 -8.976 -20.170 1.00 79.56 88 GLY A N 1
ATOM 688 C CA . GLY A 1 88 ? 0.891 -9.959 -20.242 1.00 79.56 88 GLY A CA 1
ATOM 689 C C . GLY A 1 88 ? 1.306 -10.442 -18.856 1.00 79.56 88 GLY A C 1
ATOM 690 O O . GLY A 1 88 ? 1.592 -11.615 -18.639 1.00 79.56 88 GLY A O 1
ATOM 691 N N . GLY A 1 89 ? 1.207 -9.559 -17.874 1.00 79.38 89 GLY A N 1
ATOM 692 C CA . GLY A 1 89 ? 1.409 -9.899 -16.492 1.00 79.38 89 GLY A CA 1
ATOM 693 C C . GLY A 1 89 ? 0.428 -10.900 -15.894 1.00 79.38 89 GLY A C 1
ATOM 694 O O . GLY A 1 89 ? 0.841 -11.869 -15.258 1.00 79.38 89 GLY A O 1
ATOM 695 N N . PHE A 1 90 ? -0.871 -10.708 -16.123 1.00 83.75 90 PHE A N 1
ATOM 696 C CA . PHE A 1 90 ? -1.875 -11.704 -15.744 1.00 83.75 90 PHE A CA 1
ATOM 697 C C . PHE A 1 90 ? -1.586 -13.065 -16.385 1.00 83.75 90 PHE A C 1
ATOM 699 O O . PHE A 1 90 ? -1.768 -14.098 -15.741 1.00 83.75 90 PHE A O 1
ATOM 706 N N . GLN A 1 91 ? -1.084 -13.075 -17.620 1.00 84.31 91 GLN A N 1
ATOM 707 C CA . GLN A 1 91 ? -0.713 -14.305 -18.308 1.00 84.31 91 GLN A CA 1
ATOM 708 C C . GLN A 1 91 ? 0.475 -15.016 -17.640 1.00 84.31 91 GLN A C 1
ATOM 710 O O . GLN A 1 91 ? 0.357 -16.206 -17.347 1.00 84.31 91 GLN A O 1
ATOM 715 N N . VAL A 1 92 ? 1.564 -14.301 -17.316 1.00 80.62 92 VAL A N 1
ATOM 716 C CA . VAL A 1 92 ? 2.706 -14.867 -16.560 1.00 80.62 92 VAL A CA 1
ATOM 717 C C . VAL A 1 92 ? 2.231 -15.450 -15.229 1.00 80.62 92 VAL A C 1
ATOM 719 O O . VAL A 1 92 ? 2.588 -16.567 -14.865 1.00 80.62 92 VAL A O 1
ATOM 722 N N . MET A 1 93 ? 1.389 -14.708 -14.510 1.00 83.69 93 MET A N 1
ATOM 723 C CA . MET A 1 93 ? 0.861 -15.107 -13.206 1.00 83.69 93 MET A CA 1
ATOM 724 C C . MET A 1 93 ? 0.035 -16.403 -13.272 1.00 83.69 93 MET A C 1
ATOM 726 O O . MET A 1 93 ? 0.125 -17.234 -12.370 1.00 83.69 93 MET A O 1
ATOM 730 N N . LEU A 1 94 ? -0.761 -16.585 -14.330 1.00 84.94 94 LEU A N 1
ATOM 731 C CA . LEU A 1 94 ? -1.558 -17.797 -14.540 1.00 84.94 94 LEU A CA 1
ATOM 732 C C . LEU A 1 94 ? -0.714 -18.986 -15.012 1.00 84.94 94 LEU A C 1
ATOM 734 O O . LEU A 1 94 ? -1.008 -20.120 -14.643 1.00 84.94 94 LEU A O 1
ATOM 738 N N . GLN A 1 95 ? 0.327 -18.735 -15.808 1.00 87.75 95 GLN A N 1
ATOM 739 C CA . GLN A 1 95 ? 1.262 -19.771 -16.258 1.00 87.75 95 GLN A CA 1
ATOM 740 C C . GLN A 1 95 ? 2.172 -20.252 -15.124 1.00 87.75 95 GLN A C 1
ATOM 742 O O . GLN A 1 95 ? 2.529 -21.428 -15.077 1.00 87.75 95 GLN A O 1
ATOM 747 N N . HIS A 1 96 ? 2.489 -19.363 -14.182 1.00 87.81 96 HIS A N 1
ATOM 748 C CA . HIS A 1 96 ? 3.415 -19.629 -13.087 1.00 87.81 96 HIS A CA 1
ATOM 749 C C . HIS A 1 96 ? 2.800 -19.299 -11.719 1.00 87.81 96 HIS A C 1
ATOM 751 O O . HIS A 1 96 ? 3.246 -18.377 -11.030 1.00 87.81 96 HIS A O 1
ATOM 757 N N . PRO A 1 97 ? 1.790 -20.065 -11.267 1.00 88.00 97 PRO A N 1
ATOM 758 C CA . PRO A 1 97 ? 1.024 -19.745 -10.061 1.00 88.00 97 PRO A CA 1
ATOM 759 C C . PRO A 1 97 ? 1.856 -19.781 -8.769 1.00 88.00 97 PRO A C 1
ATOM 761 O O . PRO A 1 97 ? 1.501 -19.123 -7.789 1.00 88.00 97 PRO A O 1
ATOM 764 N N . LEU A 1 98 ? 2.966 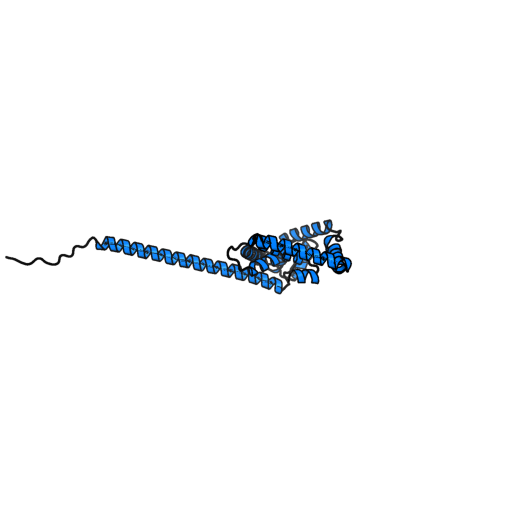-20.524 -8.756 1.00 90.25 98 LEU A N 1
ATOM 765 C CA . LEU A 1 98 ? 3.895 -20.607 -7.622 1.00 90.25 98 LEU A CA 1
ATOM 766 C C . LEU A 1 98 ? 5.029 -19.570 -7.684 1.00 90.25 98 LEU A C 1
ATOM 768 O O . LEU A 1 98 ? 5.799 -19.456 -6.735 1.00 90.25 98 LEU A O 1
ATOM 772 N N . GLY A 1 99 ? 5.098 -18.788 -8.763 1.00 88.69 99 GLY A N 1
ATOM 773 C CA . GLY A 1 99 ? 6.181 -17.851 -9.031 1.00 88.69 99 GLY A CA 1
ATOM 774 C C . GLY A 1 99 ? 7.385 -18.503 -9.718 1.00 88.69 99 GLY A C 1
ATOM 775 O O . GLY A 1 99 ? 7.612 -19.707 -9.627 1.00 88.69 99 GLY A O 1
ATOM 776 N N . ILE A 1 100 ? 8.156 -17.672 -10.415 1.00 86.94 100 ILE A N 1
ATOM 777 C CA . ILE A 1 100 ? 9.363 -18.028 -11.182 1.00 86.94 100 ILE A CA 1
ATOM 778 C C . ILE A 1 100 ? 10.640 -17.404 -10.613 1.00 86.94 100 ILE A C 1
ATOM 780 O O . ILE A 1 100 ? 11.729 -17.618 -11.140 1.00 86.94 100 ILE A O 1
ATOM 784 N N . GLY A 1 101 ? 10.527 -16.637 -9.527 1.00 81.81 101 GLY A N 1
ATOM 785 C CA . GLY A 1 101 ? 11.656 -15.960 -8.896 1.00 81.81 101 GLY A CA 1
ATOM 786 C C . GLY A 1 101 ? 12.019 -14.614 -9.533 1.00 81.81 101 GLY A C 1
ATOM 787 O O . GLY A 1 101 ? 11.516 -14.210 -10.582 1.00 81.81 101 GLY A O 1
ATOM 788 N N . PHE A 1 102 ? 12.891 -13.872 -8.842 1.00 75.50 102 PHE A N 1
ATOM 789 C CA . PHE A 1 102 ? 13.188 -12.472 -9.162 1.00 75.50 102 PHE A CA 1
ATOM 790 C C . PHE A 1 102 ? 13.926 -12.280 -10.494 1.00 75.50 102 PHE A C 1
ATOM 792 O O . PHE A 1 102 ? 13.645 -11.327 -11.216 1.00 75.50 102 PHE A O 1
ATOM 799 N N . THR A 1 103 ? 14.864 -13.169 -10.817 1.00 77.31 103 THR A N 1
ATOM 800 C CA . THR A 1 103 ? 15.709 -13.087 -12.016 1.00 77.31 103 THR A CA 1
ATOM 801 C C . THR A 1 103 ? 14.956 -13.473 -13.286 1.00 77.31 103 THR A C 1
ATOM 803 O O . THR A 1 103 ? 15.030 -12.749 -14.273 1.00 77.31 103 THR A O 1
ATOM 806 N N . ALA A 1 104 ? 14.175 -14.555 -13.258 1.00 80.94 104 ALA A N 1
ATOM 807 C CA . ALA A 1 104 ? 13.498 -15.078 -14.449 1.00 80.94 104 ALA A CA 1
ATOM 808 C C . ALA A 1 104 ? 12.305 -14.221 -14.917 1.00 80.94 104 ALA A C 1
ATOM 810 O O . ALA A 1 104 ? 11.913 -14.273 -16.081 1.00 80.94 104 ALA A O 1
ATOM 811 N N . ARG A 1 105 ? 11.721 -13.405 -14.031 1.00 78.62 105 ARG A N 1
ATOM 812 C CA . ARG A 1 105 ? 10.491 -12.656 -14.337 1.00 78.62 105 ARG A CA 1
ATOM 813 C C . ARG A 1 105 ? 10.639 -11.585 -15.415 1.00 78.62 105 ARG A C 1
ATOM 815 O O . ARG A 1 105 ? 9.676 -11.329 -16.128 1.00 78.62 105 ARG A O 1
ATOM 822 N N . TYR A 1 106 ? 11.810 -10.955 -15.519 1.00 78.00 106 TYR A N 1
ATOM 823 C CA . TYR A 1 106 ? 12.048 -9.904 -16.510 1.00 78.00 106 TYR A CA 1
ATOM 824 C C . TYR A 1 106 ? 12.053 -10.493 -17.922 1.00 78.00 106 TYR A C 1
ATOM 826 O O . TYR A 1 106 ? 11.443 -9.936 -18.831 1.00 78.00 106 TYR A O 1
ATOM 834 N N . GLU A 1 107 ? 12.696 -11.649 -18.085 1.00 81.00 107 GLU A N 1
ATOM 835 C CA . GLU A 1 107 ? 12.743 -12.373 -19.355 1.00 81.00 107 GLU A CA 1
ATOM 836 C C . GLU A 1 107 ? 11.366 -12.907 -19.741 1.00 81.00 107 GLU A C 1
ATOM 838 O O . GLU A 1 107 ? 10.952 -12.771 -20.891 1.00 81.00 107 GLU A O 1
ATOM 843 N N . GLU A 1 108 ? 10.633 -13.471 -18.781 1.00 80.62 108 GLU A N 1
ATOM 844 C CA . GLU A 1 108 ? 9.317 -14.044 -19.053 1.00 80.62 108 GLU A CA 1
ATOM 845 C C . GLU A 1 108 ? 8.280 -12.970 -19.403 1.00 80.62 108 GLU A C 1
ATOM 847 O O . GLU A 1 108 ? 7.526 -13.131 -20.363 1.00 80.62 108 GLU A O 1
ATOM 852 N N . LEU A 1 109 ? 8.283 -11.830 -18.702 1.00 77.88 109 LEU A N 1
ATOM 853 C CA . LEU A 1 109 ? 7.406 -10.715 -19.055 1.00 77.88 109 LEU A CA 1
ATOM 854 C C . LEU A 1 109 ? 7.779 -10.137 -20.426 1.00 77.88 109 LEU A C 1
ATOM 856 O O . LEU A 1 109 ? 6.897 -9.948 -21.262 1.00 77.88 109 LEU A O 1
ATOM 860 N N . ALA A 1 110 ? 9.074 -9.950 -20.704 1.00 80.88 110 ALA A N 1
ATOM 861 C CA . ALA A 1 110 ? 9.540 -9.456 -21.999 1.00 80.88 110 ALA A CA 1
ATOM 862 C C . ALA A 1 110 ? 9.142 -10.375 -23.168 1.00 80.88 110 ALA A C 1
ATOM 864 O O . ALA A 1 110 ? 8.856 -9.879 -24.257 1.00 80.88 110 ALA A O 1
ATOM 865 N N . ARG A 1 111 ? 9.070 -11.697 -22.964 1.00 81.44 111 ARG A N 1
ATOM 866 C CA . ARG A 1 111 ? 8.592 -12.637 -23.996 1.00 81.44 111 ARG A CA 1
ATOM 867 C C . ARG A 1 111 ? 7.119 -12.438 -24.351 1.00 81.44 111 ARG A C 1
ATOM 869 O O . ARG A 1 111 ? 6.752 -12.669 -25.500 1.00 81.44 111 ARG A O 1
ATOM 876 N N . ILE A 1 112 ? 6.292 -12.020 -23.392 1.00 78.19 112 ILE A N 1
ATOM 877 C CA . ILE A 1 112 ? 4.838 -11.900 -23.571 1.00 78.19 112 ILE A CA 1
ATOM 878 C C . ILE A 1 112 ? 4.435 -10.482 -23.988 1.00 78.19 112 ILE A C 1
ATOM 880 O O . ILE A 1 112 ? 3.693 -10.314 -24.953 1.00 78.19 112 ILE A O 1
ATOM 884 N N . SER A 1 113 ? 4.927 -9.459 -23.289 1.00 72.38 113 SER A N 1
ATOM 885 C CA . SER A 1 113 ? 4.525 -8.060 -23.497 1.00 72.38 113 SER A CA 1
ATOM 886 C C . SER A 1 113 ? 5.526 -7.248 -24.322 1.00 72.38 113 SER A C 1
ATOM 888 O O . SER A 1 113 ? 5.284 -6.072 -24.562 1.00 72.38 113 SER A O 1
ATOM 890 N N . LYS A 1 114 ? 6.676 -7.825 -24.713 1.00 75.25 114 LYS A N 1
ATOM 891 C CA . LYS A 1 114 ? 7.838 -7.104 -25.284 1.00 75.25 114 LYS A CA 1
ATOM 892 C C . LYS A 1 114 ? 8.446 -6.048 -24.345 1.00 75.25 114 LYS A C 1
ATOM 894 O O . LYS A 1 114 ? 9.391 -5.363 -24.731 1.00 75.25 114 LYS A O 1
ATOM 899 N N . ILE A 1 115 ? 7.952 -5.951 -23.107 1.00 68.69 115 ILE A N 1
ATOM 900 C CA . ILE A 1 115 ? 8.347 -4.974 -22.089 1.00 68.69 115 ILE A CA 1
ATOM 901 C C . ILE A 1 115 ? 8.728 -5.741 -20.822 1.00 68.69 115 ILE A C 1
ATOM 903 O O . ILE A 1 115 ? 7.887 -6.351 -20.170 1.00 68.69 115 ILE A O 1
ATOM 907 N N . GLY A 1 116 ? 10.008 -5.715 -20.454 1.00 60.56 116 GLY A N 1
ATOM 908 C CA . GLY A 1 116 ? 10.513 -6.518 -19.333 1.00 60.56 116 GLY A CA 1
ATOM 909 C C . GLY A 1 116 ? 10.127 -6.006 -17.944 1.00 60.56 116 GLY A C 1
ATOM 910 O O . GLY A 1 116 ? 10.181 -6.764 -16.982 1.00 60.56 116 GLY A O 1
ATOM 911 N N . THR A 1 117 ? 9.734 -4.738 -17.809 1.00 67.25 117 THR A N 1
ATOM 912 C CA . THR A 1 117 ? 9.470 -4.099 -16.511 1.00 67.25 117 THR A CA 1
ATOM 913 C C . THR A 1 117 ? 7.973 -3.976 -16.226 1.00 67.25 117 THR A C 1
ATOM 915 O O . THR A 1 117 ? 7.289 -3.225 -16.922 1.00 67.25 117 THR A O 1
ATOM 918 N N . PRO A 1 118 ? 7.442 -4.644 -15.188 1.00 68.06 118 PRO A N 1
ATOM 919 C CA . PRO A 1 118 ? 6.049 -4.476 -14.797 1.00 68.06 118 PRO A CA 1
ATOM 920 C C . PRO A 1 118 ? 5.823 -3.107 -14.144 1.00 68.06 118 PRO A C 1
ATOM 922 O O . PRO A 1 118 ? 6.520 -2.714 -13.212 1.00 68.06 118 PRO A O 1
ATOM 925 N N . HIS A 1 119 ? 4.777 -2.402 -14.576 1.00 72.88 119 HIS A N 1
ATOM 926 C CA . HIS A 1 119 ? 4.384 -1.102 -14.012 1.00 72.88 119 HIS A CA 1
ATOM 927 C C . HIS A 1 119 ? 3.502 -1.205 -12.755 1.00 72.88 119 HIS A C 1
ATOM 929 O O . HIS A 1 119 ? 2.925 -0.212 -12.314 1.00 72.88 119 HIS A O 1
ATOM 935 N N . ASN A 1 120 ? 3.373 -2.404 -12.181 1.00 78.25 120 ASN A N 1
ATOM 936 C CA . ASN A 1 120 ? 2.596 -2.659 -10.977 1.00 78.25 120 ASN A CA 1
ATOM 937 C C . ASN A 1 120 ? 3.347 -3.639 -10.062 1.00 78.25 120 ASN A C 1
ATOM 939 O O . ASN A 1 120 ? 3.638 -4.775 -10.438 1.00 78.25 120 ASN A O 1
ATOM 943 N N . GLY A 1 121 ? 3.636 -3.195 -8.843 1.00 78.75 121 GLY A N 1
ATOM 944 C CA . GLY A 1 121 ? 4.385 -3.934 -7.838 1.00 78.75 121 GLY A CA 1
ATOM 945 C C . GLY A 1 121 ? 3.667 -5.167 -7.283 1.00 78.75 121 GLY A C 1
ATOM 946 O O . GLY A 1 121 ? 4.343 -6.139 -6.946 1.00 78.75 121 GLY A O 1
ATOM 947 N N . PHE A 1 122 ? 2.327 -5.203 -7.241 1.00 80.81 122 PHE A N 1
ATOM 948 C CA . PHE A 1 122 ? 1.592 -6.426 -6.868 1.00 80.81 122 PHE A CA 1
ATOM 949 C C . PHE A 1 122 ? 1.792 -7.516 -7.913 1.00 80.81 122 PHE A C 1
ATOM 951 O O . PHE A 1 122 ? 2.079 -8.667 -7.589 1.00 80.81 122 PHE A O 1
ATOM 958 N N . MET A 1 123 ? 1.699 -7.132 -9.177 1.00 80.81 123 MET A N 1
ATOM 959 C CA . MET A 1 123 ? 1.935 -8.030 -10.292 1.00 80.81 123 MET A CA 1
ATOM 960 C C . MET A 1 123 ? 3.389 -8.502 -10.362 1.00 80.81 123 MET A C 1
ATOM 962 O O . MET A 1 123 ? 3.641 -9.704 -10.406 1.00 80.81 123 MET A O 1
ATOM 966 N N . ALA A 1 124 ? 4.340 -7.578 -10.235 1.00 81.56 124 ALA A N 1
ATOM 967 C CA . ALA A 1 124 ? 5.764 -7.877 -10.110 1.00 81.56 124 ALA A CA 1
ATOM 968 C C . ALA A 1 124 ? 6.059 -8.895 -8.990 1.00 81.56 124 ALA A C 1
ATOM 970 O O . ALA A 1 124 ? 6.876 -9.805 -9.153 1.00 81.56 124 ALA A O 1
ATOM 971 N N . THR A 1 125 ? 5.366 -8.745 -7.858 1.00 83.94 125 THR A N 1
ATOM 972 C CA . THR A 1 125 ? 5.449 -9.645 -6.702 1.00 83.94 125 THR A CA 1
ATOM 973 C C . THR A 1 125 ? 4.816 -11.003 -6.994 1.00 83.94 125 THR A C 1
ATOM 975 O O . THR A 1 125 ? 5.367 -12.019 -6.586 1.00 83.94 125 THR A O 1
ATOM 978 N N . SER A 1 126 ? 3.708 -11.050 -7.739 1.00 84.31 126 SER A N 1
ATOM 979 C CA . SER A 1 126 ? 3.060 -12.311 -8.119 1.00 84.31 126 SER A CA 1
ATOM 980 C C . SER A 1 126 ? 3.943 -13.187 -9.013 1.00 84.31 126 SER A C 1
ATOM 982 O O . SER A 1 126 ? 3.967 -14.398 -8.824 1.00 84.31 126 SER A O 1
ATOM 984 N N . TYR A 1 127 ? 4.741 -12.600 -9.915 1.00 84.00 127 TYR A N 1
ATOM 985 C CA . TYR A 1 127 ? 5.666 -13.384 -10.747 1.00 84.00 127 TYR A CA 1
ATOM 986 C C . TYR A 1 127 ? 6.830 -13.911 -9.923 1.00 84.00 127 TYR A C 1
ATOM 988 O O . TYR A 1 127 ? 7.272 -15.035 -10.122 1.00 84.00 127 TYR A O 1
ATOM 996 N N . ALA A 1 128 ? 7.346 -13.094 -9.003 1.00 83.62 128 ALA A N 1
ATOM 997 C CA . ALA A 1 128 ? 8.513 -13.459 -8.212 1.00 83.62 128 ALA A CA 1
ATOM 998 C C . ALA A 1 128 ? 8.174 -14.492 -7.127 1.00 83.62 128 ALA A C 1
ATOM 1000 O O . ALA A 1 128 ? 8.912 -15.459 -6.959 1.00 83.62 128 ALA A O 1
ATOM 1001 N N . SER A 1 129 ? 7.062 -14.288 -6.420 1.00 85.81 129 SER A N 1
ATOM 1002 C CA . SER A 1 129 ? 6.722 -14.994 -5.175 1.00 85.81 129 SER A CA 1
ATOM 1003 C C . SER A 1 129 ? 5.442 -15.832 -5.264 1.00 85.81 129 SER A C 1
ATOM 1005 O O . SER A 1 129 ? 5.049 -16.460 -4.281 1.00 85.81 129 SER A O 1
ATOM 1007 N N . GLY A 1 130 ? 4.768 -15.824 -6.415 1.00 89.00 130 GLY A N 1
ATOM 1008 C CA . GLY A 1 130 ? 3.555 -16.594 -6.664 1.00 89.00 130 GLY A CA 1
ATOM 1009 C C . GLY A 1 130 ? 2.256 -15.908 -6.241 1.00 89.00 130 GLY A C 1
ATOM 1010 O O . GLY A 1 130 ? 2.211 -14.922 -5.494 1.00 89.00 130 GLY A O 1
ATOM 1011 N N . LEU A 1 131 ? 1.157 -16.486 -6.725 1.00 88.69 131 LEU A N 1
ATOM 1012 C CA . LEU A 1 131 ? -0.211 -16.035 -6.484 1.00 88.69 131 LEU A CA 1
ATOM 1013 C C . LEU A 1 131 ? -0.601 -16.096 -5.010 1.00 88.69 131 LEU A C 1
ATOM 1015 O O . LEU A 1 131 ? -1.211 -15.159 -4.500 1.00 88.69 131 LEU A O 1
ATOM 1019 N N . GLY A 1 132 ? -0.233 -17.180 -4.323 1.00 88.06 132 GLY A N 1
ATOM 1020 C CA . GLY A 1 132 ? -0.581 -17.383 -2.917 1.00 88.06 132 GLY A CA 1
ATOM 1021 C C . GLY A 1 132 ? -0.057 -16.255 -2.029 1.00 88.06 132 GLY A C 1
ATOM 1022 O O . GLY A 1 132 ? -0.823 -15.664 -1.268 1.00 88.06 132 GLY A O 1
ATOM 1023 N N . PHE A 1 133 ? 1.218 -15.889 -2.196 1.00 88.44 133 PHE A N 1
ATOM 1024 C CA . PHE A 1 133 ? 1.814 -14.767 -1.475 1.00 88.44 133 PHE A CA 1
ATOM 1025 C C . PHE A 1 133 ? 1.100 -13.451 -1.802 1.00 88.44 133 PHE A C 1
ATOM 1027 O O . PHE A 1 133 ? 0.710 -12.724 -0.891 1.00 88.44 133 PHE A O 1
ATOM 1034 N N . CYS A 1 134 ? 0.853 -13.175 -3.087 1.00 88.50 134 CYS A N 1
ATOM 1035 C CA . CYS A 1 134 ? 0.178 -11.949 -3.517 1.00 88.50 134 CYS A CA 1
ATOM 1036 C C . CYS A 1 134 ? -1.236 -11.817 -2.918 1.00 88.50 134 CYS A C 1
ATOM 1038 O O . CYS A 1 134 ? -1.585 -10.762 -2.383 1.00 88.50 134 CYS A O 1
ATOM 1040 N N . ILE A 1 135 ? -2.025 -12.898 -2.926 1.00 90.25 135 ILE A N 1
ATOM 1041 C CA . ILE A 1 135 ? -3.376 -12.936 -2.344 1.00 90.25 135 ILE A CA 1
ATOM 1042 C C . ILE A 1 135 ? -3.321 -12.722 -0.829 1.00 90.25 135 ILE A C 1
ATOM 1044 O O . ILE A 1 135 ? -4.094 -11.925 -0.295 1.00 90.25 135 ILE A O 1
ATOM 1048 N N . MET A 1 136 ? -2.396 -13.388 -0.131 1.00 92.31 136 MET A N 1
ATOM 1049 C CA . MET A 1 136 ? -2.217 -13.205 1.312 1.00 92.31 136 MET A CA 1
ATOM 1050 C C . MET A 1 136 ? -1.831 -11.765 1.658 1.00 92.31 136 MET A C 1
ATOM 1052 O O . MET A 1 136 ? -2.406 -11.179 2.577 1.00 92.31 136 MET A O 1
ATOM 1056 N N . SER A 1 137 ? -0.889 -11.175 0.917 1.00 91.06 137 SER A N 1
ATOM 1057 C CA . SER A 1 137 ? -0.489 -9.780 1.098 1.00 91.06 137 SER A CA 1
ATOM 1058 C C . SER A 1 137 ? -1.658 -8.833 0.834 1.00 91.06 137 SER A C 1
ATOM 1060 O O . SER A 1 137 ? -1.934 -7.972 1.666 1.00 91.06 137 SER A O 1
ATOM 1062 N N . ALA A 1 138 ? -2.395 -9.014 -0.266 1.00 91.56 138 ALA A N 1
ATOM 1063 C CA . ALA A 1 138 ? -3.572 -8.205 -0.580 1.00 91.56 138 ALA A CA 1
ATOM 1064 C C . ALA A 1 138 ? -4.635 -8.295 0.527 1.00 91.56 138 ALA A C 1
ATOM 1066 O O . ALA A 1 138 ? -5.137 -7.267 0.991 1.00 91.56 138 ALA A O 1
ATOM 1067 N N . PHE A 1 139 ? -4.915 -9.508 1.013 1.00 93.81 139 PHE A N 1
ATOM 1068 C CA . PHE A 1 139 ? -5.816 -9.731 2.139 1.00 93.81 139 PHE A CA 1
ATOM 1069 C C . PHE A 1 139 ? -5.341 -9.004 3.400 1.00 93.81 139 PHE A C 1
ATOM 1071 O O . PHE A 1 139 ? -6.121 -8.281 4.014 1.00 93.81 139 PHE A O 1
ATOM 1078 N N . ALA A 1 140 ? -4.072 -9.152 3.783 1.00 92.56 140 ALA A N 1
ATOM 1079 C CA . ALA A 1 140 ? -3.537 -8.543 4.998 1.00 92.56 140 ALA A CA 1
ATOM 1080 C C . ALA A 1 140 ? -3.543 -7.010 4.946 1.00 92.56 140 ALA A C 1
ATOM 1082 O O . ALA A 1 140 ? -3.869 -6.357 5.939 1.00 92.56 140 ALA A O 1
ATOM 1083 N N . LEU A 1 141 ? -3.241 -6.430 3.783 1.00 93.06 141 LEU A N 1
ATOM 1084 C CA . LEU A 1 141 ? -3.308 -4.986 3.564 1.00 93.06 141 LEU A CA 1
ATOM 1085 C C . LEU A 1 141 ? -4.744 -4.482 3.676 1.00 93.06 141 LEU A C 1
ATOM 1087 O O . LEU A 1 141 ? -5.010 -3.546 4.431 1.00 93.06 141 LEU A O 1
ATOM 1091 N N . PHE A 1 142 ? -5.682 -5.141 2.993 1.00 92.81 142 PHE A N 1
ATOM 1092 C CA . PHE A 1 142 ? -7.102 -4.818 3.095 1.00 92.81 142 PHE A CA 1
ATOM 1093 C C . PHE A 1 142 ? -7.584 -4.935 4.547 1.00 92.81 142 PHE A C 1
ATOM 1095 O O . PHE A 1 142 ? -8.186 -4.015 5.102 1.00 92.81 142 PHE A O 1
ATOM 1102 N N . TYR A 1 143 ? -7.237 -6.030 5.214 1.00 92.25 143 TYR A N 1
ATOM 1103 C CA . TYR A 1 143 ? -7.571 -6.266 6.610 1.00 92.25 143 TYR A CA 1
ATOM 1104 C C . TYR A 1 143 ? -7.055 -5.148 7.526 1.00 92.25 143 TYR A C 1
ATOM 1106 O O . TYR A 1 143 ? -7.826 -4.575 8.303 1.00 92.25 143 TYR A O 1
ATOM 1114 N N . ALA A 1 144 ? -5.776 -4.786 7.398 1.00 90.81 144 ALA A N 1
ATOM 1115 C CA . ALA A 1 144 ? -5.150 -3.718 8.170 1.00 90.81 144 ALA A CA 1
ATOM 1116 C C . ALA A 1 144 ? -5.812 -2.351 7.921 1.00 90.81 144 ALA A C 1
ATOM 1118 O O . ALA A 1 144 ? -5.979 -1.570 8.863 1.00 90.81 144 ALA A O 1
ATOM 1119 N N . VAL A 1 145 ? -6.246 -2.077 6.685 1.00 90.12 145 VAL A N 1
ATOM 1120 C CA . VAL A 1 145 ? -6.964 -0.845 6.333 1.00 90.12 145 VAL A CA 1
ATOM 1121 C C . VAL A 1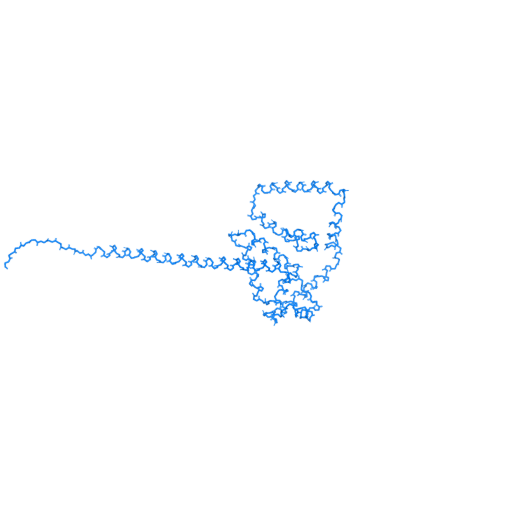 145 ? -8.372 -0.821 6.912 1.00 90.12 145 VAL A C 1
ATOM 1123 O O . VAL A 1 145 ? -8.769 0.228 7.400 1.00 90.12 145 VAL A O 1
ATOM 1126 N N . PHE A 1 146 ? -9.135 -1.915 6.915 1.00 88.25 146 PHE A N 1
ATOM 1127 C CA . PHE A 1 146 ? -10.566 -1.885 7.273 1.00 88.25 146 PHE A CA 1
ATOM 1128 C C . PHE A 1 146 ? -10.888 -2.295 8.721 1.00 88.25 146 PHE A C 1
ATOM 1130 O O . PHE A 1 146 ? -11.991 -2.055 9.207 1.00 88.25 146 PHE A O 1
ATOM 1137 N N . ARG A 1 147 ? -9.929 -2.834 9.474 1.00 84.94 147 ARG A N 1
ATOM 1138 C CA . ARG A 1 147 ? -10.129 -3.327 10.848 1.00 84.94 147 ARG A CA 1
ATOM 1139 C C . ARG A 1 147 ? -10.696 -2.289 11.841 1.00 84.94 147 ARG A C 1
ATOM 1141 O O . ARG A 1 147 ? -10.009 -1.361 12.174 1.00 84.94 147 ARG A O 1
ATOM 1148 N N . ASN A 1 148 ? -11.855 -2.437 12.484 1.00 66.50 148 ASN A N 1
ATOM 1149 C CA . ASN A 1 148 ? -12.362 -1.349 13.369 1.00 66.50 148 ASN A CA 1
ATOM 1150 C C . ASN A 1 148 ? -11.464 -0.910 14.567 1.00 66.50 148 ASN A C 1
ATOM 1152 O O . ASN A 1 148 ? -11.363 0.289 14.832 1.00 66.50 148 ASN A O 1
ATOM 1156 N N . ARG A 1 149 ? -10.756 -1.821 15.257 1.00 65.62 149 ARG A N 1
ATOM 1157 C CA . ARG A 1 149 ? -9.800 -1.491 16.346 1.00 65.62 149 ARG A CA 1
ATOM 1158 C C . ARG A 1 149 ? -8.354 -1.436 15.821 1.00 65.62 149 ARG A C 1
ATOM 1160 O O . ARG A 1 149 ? -7.590 -2.372 16.028 1.00 65.62 149 ARG A O 1
ATOM 1167 N N . LYS A 1 150 ? -8.001 -0.370 15.089 1.00 64.19 150 LYS A N 1
ATOM 1168 C CA . LYS A 1 150 ? -6.673 -0.231 14.438 1.00 64.19 150 LYS A CA 1
ATOM 1169 C C . LYS A 1 150 ? -5.655 0.358 15.395 1.00 64.19 150 LYS A C 1
ATOM 1171 O O . LYS A 1 150 ? -5.896 1.421 15.960 1.00 64.19 150 LYS A O 1
ATOM 1176 N N . ILE A 1 151 ? -4.475 -0.243 15.424 1.00 76.06 151 ILE A N 1
ATOM 1177 C CA . ILE A 1 151 ? -3.254 0.501 15.716 1.00 76.06 151 ILE A CA 1
ATOM 1178 C C . ILE A 1 151 ? -2.968 1.320 14.449 1.00 76.06 151 ILE A C 1
ATOM 1180 O O . ILE A 1 151 ? -2.794 0.748 13.372 1.00 76.06 151 ILE A O 1
ATOM 1184 N N . GLY A 1 152 ? -2.996 2.656 14.551 1.00 78.69 152 GLY A N 1
ATOM 1185 C CA . GLY A 1 152 ? -2.897 3.566 13.396 1.00 78.69 152 GLY A CA 1
ATOM 1186 C C . GLY A 1 152 ? -1.683 3.293 12.503 1.00 78.69 152 GLY A C 1
ATOM 1187 O O . GLY A 1 152 ? -1.786 3.394 11.285 1.00 78.69 152 GLY A O 1
ATOM 1188 N N . PHE A 1 153 ? -0.584 2.831 13.097 1.00 84.81 153 PHE A N 1
ATOM 1189 C CA . PHE A 1 153 ? 0.619 2.406 12.389 1.00 84.81 153 PHE A CA 1
ATOM 1190 C C . PHE A 1 153 ? 0.349 1.383 11.269 1.00 84.81 153 PHE A C 1
ATOM 1192 O O . PHE A 1 153 ? 0.752 1.623 10.138 1.00 84.81 153 PHE A O 1
ATOM 1199 N N . PHE A 1 154 ? -0.395 0.297 11.514 1.00 88.19 154 PHE A N 1
ATOM 1200 C CA . PHE A 1 154 ? -0.611 -0.729 10.479 1.00 88.19 154 PHE A CA 1
ATOM 1201 C C . PHE A 1 154 ? -1.478 -0.233 9.320 1.00 88.19 154 PHE A C 1
ATOM 1203 O O . PHE A 1 154 ? -1.228 -0.597 8.175 1.00 88.19 154 PHE A O 1
ATOM 1210 N N . ALA A 1 155 ? -2.459 0.634 9.588 1.00 87.12 155 ALA A N 1
ATOM 1211 C CA . ALA A 1 155 ? -3.245 1.259 8.526 1.00 87.12 155 ALA A CA 1
ATOM 1212 C C . ALA A 1 155 ? -2.394 2.241 7.702 1.00 87.12 155 ALA A C 1
ATOM 1214 O O . ALA A 1 155 ? -2.487 2.248 6.479 1.00 87.12 155 ALA A O 1
ATOM 1215 N N . TYR A 1 156 ? -1.533 3.023 8.363 1.00 86.38 156 TYR A N 1
ATOM 1216 C CA . TYR A 1 156 ? -0.556 3.890 7.700 1.00 86.38 156 TYR A CA 1
ATOM 1217 C C . TYR A 1 156 ? 0.368 3.080 6.779 1.00 86.38 156 TYR A C 1
ATOM 1219 O O . TYR A 1 156 ? 0.501 3.399 5.597 1.00 86.38 156 TYR A O 1
ATOM 1227 N N . SER A 1 157 ? 0.958 2.001 7.300 1.00 86.44 157 SER A N 1
ATOM 1228 C CA . SER A 1 157 ? 1.848 1.121 6.543 1.00 86.44 157 SER A CA 1
ATOM 1229 C C . SER A 1 157 ? 1.123 0.463 5.371 1.00 86.44 157 SER A C 1
ATOM 1231 O O . SER A 1 157 ? 1.650 0.460 4.264 1.00 86.44 157 SER A O 1
ATOM 1233 N N . ALA A 1 158 ? -0.101 -0.032 5.583 1.00 89.50 158 ALA A N 1
ATOM 1234 C CA . ALA A 1 158 ? -0.872 -0.705 4.546 1.00 89.50 158 ALA A CA 1
ATOM 1235 C C . ALA A 1 158 ? -1.259 0.229 3.390 1.00 89.50 158 ALA A C 1
ATOM 1237 O O . ALA A 1 158 ? -1.088 -0.143 2.232 1.00 89.50 158 ALA A O 1
ATOM 1238 N N . ILE A 1 159 ? -1.712 1.456 3.677 1.00 88.56 159 ILE A N 1
ATOM 1239 C CA . ILE A 1 159 ? -2.026 2.443 2.628 1.00 88.56 159 ILE A CA 1
ATOM 1240 C C . ILE A 1 159 ? -0.759 2.817 1.853 1.00 88.56 159 ILE A C 1
ATOM 1242 O O . ILE A 1 159 ? -0.788 2.868 0.625 1.00 88.56 159 ILE A O 1
ATOM 1246 N N . GLY A 1 160 ? 0.362 3.019 2.555 1.00 84.94 160 GLY A N 1
ATOM 1247 C CA . GLY A 1 160 ? 1.652 3.291 1.919 1.00 84.94 160 GLY A CA 1
ATOM 1248 C C . GLY A 1 160 ? 2.089 2.178 0.963 1.00 84.94 160 GLY A C 1
ATOM 1249 O O . GLY A 1 160 ? 2.511 2.468 -0.153 1.00 84.94 160 GLY A O 1
ATOM 1250 N N . ILE A 1 161 ? 1.907 0.911 1.352 1.00 88.19 161 ILE A N 1
ATOM 1251 C CA . ILE A 1 161 ? 2.200 -0.247 0.495 1.00 88.19 161 ILE A CA 1
ATOM 1252 C C . ILE A 1 161 ? 1.277 -0.292 -0.723 1.00 88.19 161 ILE A C 1
ATOM 1254 O O . ILE A 1 161 ? 1.761 -0.461 -1.839 1.00 88.19 161 ILE A O 1
ATOM 1258 N N . ILE A 1 162 ? -0.038 -0.138 -0.525 1.00 88.31 162 ILE A N 1
ATOM 1259 C CA . ILE A 1 162 ? -1.023 -0.195 -1.617 1.00 88.31 162 ILE A CA 1
ATOM 1260 C C . ILE A 1 162 ? -0.676 0.836 -2.693 1.00 88.31 162 ILE A C 1
ATOM 1262 O O . ILE A 1 162 ? -0.628 0.505 -3.876 1.00 88.31 162 ILE A O 1
ATOM 1266 N N . ILE A 1 163 ? -0.390 2.073 -2.279 1.00 85.31 163 ILE A N 1
ATOM 1267 C CA . ILE A 1 163 ? -0.011 3.130 -3.213 1.00 85.31 163 ILE A CA 1
ATOM 1268 C C . ILE A 1 163 ? 1.374 2.871 -3.812 1.00 85.31 163 ILE A C 1
ATOM 1270 O O . ILE A 1 163 ? 1.535 3.010 -5.021 1.00 85.31 163 ILE A O 1
ATOM 1274 N N . GLY A 1 164 ? 2.353 2.442 -3.012 1.00 82.62 164 GLY A N 1
ATOM 1275 C CA . GLY A 1 164 ? 3.690 2.091 -3.496 1.00 82.62 164 GLY A CA 1
ATOM 1276 C C . GLY A 1 164 ? 3.643 1.076 -4.638 1.00 82.62 164 GLY A C 1
ATOM 1277 O O . GLY A 1 164 ? 4.152 1.340 -5.722 1.00 82.62 164 GLY A O 1
ATOM 1278 N N . TYR A 1 165 ? 2.927 -0.033 -4.450 1.00 84.75 165 TYR A N 1
ATOM 1279 C CA . TYR A 1 165 ? 2.766 -1.054 -5.485 1.00 84.75 165 TYR A CA 1
ATOM 1280 C C . TYR A 1 165 ? 1.953 -0.613 -6.707 1.00 84.75 165 TYR A C 1
ATOM 1282 O O . TYR A 1 165 ? 2.082 -1.230 -7.762 1.00 84.75 165 TYR A O 1
ATOM 1290 N N . GLN A 1 166 ? 1.135 0.436 -6.626 1.00 79.00 166 GLN A N 1
ATOM 1291 C CA . GLN A 1 166 ? 0.392 0.912 -7.796 1.00 79.00 166 GLN A CA 1
ATOM 1292 C C . GLN A 1 166 ? 1.280 1.658 -8.804 1.00 79.00 166 GLN A C 1
ATOM 1294 O O . GLN A 1 166 ? 0.930 1.749 -9.982 1.00 79.00 166 GLN A O 1
ATOM 1299 N N . PHE A 1 167 ? 2.402 2.207 -8.343 1.00 73.31 167 PHE A N 1
ATOM 1300 C CA . PHE A 1 167 ? 3.262 3.073 -9.150 1.00 73.31 167 PHE A CA 1
ATOM 1301 C C . PHE A 1 167 ? 4.686 2.552 -9.287 1.00 73.31 167 PHE A C 1
ATOM 1303 O O . PHE A 1 167 ? 5.394 2.990 -10.192 1.00 73.31 167 PHE A O 1
ATOM 1310 N N . GLU A 1 168 ? 5.102 1.642 -8.409 1.00 72.56 168 GLU A N 1
ATOM 1311 C CA . GLU A 1 168 ? 6.473 1.176 -8.352 1.00 72.56 168 GLU A CA 1
ATOM 1312 C C . GLU A 1 168 ? 6.601 -0.317 -8.101 1.00 72.56 168 GLU A C 1
ATOM 1314 O O . GLU A 1 168 ? 5.832 -0.973 -7.391 1.00 72.56 168 GLU A O 1
ATOM 1319 N N . GLU A 1 169 ? 7.684 -0.831 -8.655 1.00 73.94 169 GLU A N 1
ATOM 1320 C CA . GLU A 1 169 ? 8.198 -2.148 -8.383 1.00 73.94 169 GLU A CA 1
ATOM 1321 C C . GLU A 1 169 ? 9.051 -2.102 -7.107 1.00 73.94 169 GLU A C 1
ATOM 1323 O O . GLU A 1 169 ? 10.252 -1.879 -7.145 1.00 73.94 169 GLU A O 1
ATOM 1328 N N . LEU A 1 170 ? 8.417 -2.262 -5.943 1.00 75.06 170 LEU A N 1
ATOM 1329 C CA . LEU A 1 170 ? 9.097 -2.192 -4.636 1.00 75.06 170 LEU A CA 1
ATOM 1330 C C . LEU A 1 170 ? 9.378 -3.569 -4.030 1.00 75.06 170 LEU A C 1
ATOM 1332 O O . LEU A 1 170 ? 9.705 -3.691 -2.850 1.00 75.06 170 LEU A O 1
ATOM 1336 N N . ASN A 1 171 ? 9.259 -4.625 -4.830 1.00 73.19 171 ASN A N 1
ATOM 1337 C CA . ASN A 1 171 ? 9.378 -5.998 -4.359 1.00 73.19 171 ASN A CA 1
ATOM 1338 C C . ASN A 1 171 ? 10.804 -6.431 -3.994 1.00 73.19 171 ASN A C 1
ATOM 1340 O O . ASN A 1 171 ? 10.977 -7.362 -3.215 1.00 73.19 171 ASN A O 1
ATOM 1344 N N . PHE A 1 172 ? 11.816 -5.726 -4.490 1.00 72.12 172 PHE A N 1
ATOM 1345 C CA . PHE A 1 172 ? 13.208 -5.897 -4.070 1.00 72.12 172 PHE A CA 1
ATOM 1346 C C . PHE A 1 172 ? 13.609 -4.969 -2.914 1.00 72.12 172 PHE A C 1
ATOM 1348 O O . PHE A 1 172 ? 14.721 -5.076 -2.400 1.00 72.12 172 PHE A O 1
ATOM 1355 N N . ASN A 1 173 ? 12.740 -4.040 -2.498 1.00 80.56 173 ASN A N 1
ATOM 1356 C CA . ASN A 1 173 ? 13.056 -3.110 -1.424 1.00 80.56 173 ASN A CA 1
ATOM 1357 C C . ASN A 1 173 ? 12.828 -3.793 -0.058 1.00 80.56 173 ASN A C 1
ATOM 1359 O O . ASN A 1 173 ? 11.680 -4.080 0.298 1.00 80.56 173 ASN A O 1
ATOM 1363 N N . PRO A 1 174 ? 13.883 -4.028 0.745 1.00 76.75 174 PRO A N 1
ATOM 1364 C CA . PRO A 1 174 ? 13.767 -4.785 1.991 1.00 76.75 174 PRO A CA 1
ATOM 1365 C C . PRO A 1 174 ? 12.930 -4.056 3.048 1.00 76.75 174 PRO A C 1
ATOM 1367 O O . PRO A 1 174 ? 12.189 -4.691 3.795 1.00 76.75 174 PRO A O 1
ATOM 1370 N N . VAL A 1 175 ? 12.991 -2.720 3.092 1.00 78.94 175 VAL A N 1
ATOM 1371 C CA . VAL A 1 175 ? 12.180 -1.917 4.020 1.00 78.94 175 VAL A CA 1
ATOM 1372 C C . VAL A 1 175 ? 10.707 -2.029 3.651 1.00 78.94 175 VAL A C 1
ATOM 1374 O O . VAL A 1 175 ? 9.860 -2.212 4.525 1.00 78.94 175 VAL A O 1
ATOM 1377 N N . PHE A 1 176 ? 10.395 -1.956 2.359 1.00 82.81 176 PHE A N 1
ATOM 1378 C CA . PHE A 1 176 ? 9.031 -2.117 1.871 1.00 82.81 176 PHE A CA 1
ATOM 1379 C C . PHE A 1 176 ? 8.484 -3.515 2.192 1.00 82.81 176 PHE A C 1
ATOM 1381 O O . PHE A 1 176 ? 7.403 -3.647 2.768 1.00 82.81 176 PHE A O 1
ATOM 1388 N N . MET A 1 177 ? 9.275 -4.555 1.920 1.00 84.50 177 MET A N 1
ATOM 1389 C CA . MET A 1 177 ? 8.919 -5.942 2.224 1.00 84.50 177 MET A CA 1
ATOM 1390 C C . MET A 1 177 ? 8.747 -6.206 3.722 1.00 84.50 177 MET A C 1
ATOM 1392 O O . MET A 1 177 ? 7.838 -6.938 4.113 1.00 84.50 177 MET A O 1
ATOM 1396 N N . ALA A 1 178 ? 9.527 -5.546 4.580 1.00 86.12 178 ALA A N 1
ATOM 1397 C CA . ALA A 1 178 ? 9.319 -5.606 6.024 1.00 86.12 178 ALA A CA 1
ATOM 1398 C C . ALA A 1 178 ? 7.942 -5.053 6.433 1.00 86.12 178 ALA A C 1
ATOM 1400 O O . ALA A 1 178 ? 7.281 -5.625 7.298 1.00 86.12 178 ALA A O 1
ATOM 1401 N N . HIS A 1 179 ? 7.461 -3.986 5.784 1.00 88.06 179 HIS A N 1
ATOM 1402 C CA . HIS A 1 179 ? 6.120 -3.458 6.047 1.00 88.06 179 HIS A CA 1
ATOM 1403 C C . HIS A 1 179 ? 5.016 -4.412 5.558 1.00 88.06 179 HIS A C 1
ATOM 1405 O O . HIS A 1 179 ? 3.992 -4.543 6.233 1.00 88.06 179 HIS A O 1
ATOM 1411 N N . VAL A 1 180 ? 5.222 -5.113 4.434 1.00 89.19 180 VAL A N 1
ATOM 1412 C CA . VAL A 1 180 ? 4.312 -6.183 3.975 1.00 89.19 180 VAL A CA 1
ATOM 1413 C C . VAL A 1 180 ? 4.259 -7.316 5.006 1.00 89.19 180 VAL A C 1
ATOM 1415 O O . VAL A 1 180 ? 3.172 -7.736 5.405 1.00 89.19 180 VAL A O 1
ATOM 1418 N N . GLY A 1 181 ? 5.421 -7.757 5.499 1.00 89.12 181 GLY A N 1
ATOM 1419 C CA . GLY A 1 181 ? 5.526 -8.762 6.560 1.00 89.12 181 GLY A CA 1
ATOM 1420 C C . GLY A 1 181 ? 4.840 -8.334 7.860 1.00 89.12 181 GLY A C 1
ATOM 1421 O O . GLY A 1 181 ? 4.114 -9.122 8.461 1.00 89.12 181 GLY A O 1
ATOM 1422 N N . LEU A 1 182 ? 4.985 -7.068 8.261 1.00 90.81 182 LEU A N 1
ATOM 1423 C CA . LEU A 1 182 ? 4.292 -6.499 9.422 1.00 90.81 182 LEU A CA 1
ATOM 1424 C C . LEU A 1 182 ? 2.768 -6.516 9.258 1.00 90.81 182 LEU A C 1
ATOM 1426 O O . LEU A 1 182 ? 2.061 -6.854 10.206 1.00 90.81 182 LEU A O 1
ATOM 1430 N N . ALA A 1 183 ? 2.253 -6.179 8.072 1.00 90.62 183 ALA A N 1
ATOM 1431 C CA . ALA A 1 183 ? 0.818 -6.241 7.795 1.00 90.62 183 ALA A CA 1
ATOM 1432 C C . ALA A 1 183 ? 0.289 -7.685 7.857 1.00 90.62 183 ALA A C 1
ATOM 1434 O O . ALA A 1 183 ? -0.756 -7.928 8.465 1.00 90.62 183 ALA A O 1
ATOM 1435 N N . LEU A 1 184 ? 1.031 -8.641 7.287 1.00 93.19 184 LEU A N 1
ATOM 1436 C CA . LEU A 1 184 ? 0.723 -10.075 7.357 1.00 93.19 184 LEU A CA 1
ATOM 1437 C C . LEU A 1 184 ? 0.703 -10.581 8.803 1.00 93.19 184 LEU A C 1
ATOM 1439 O O . LEU A 1 184 ? -0.277 -11.197 9.222 1.00 93.19 184 LEU A O 1
ATOM 1443 N N . ALA A 1 185 ? 1.746 -10.276 9.577 1.00 91.44 185 ALA A N 1
ATOM 1444 C CA . ALA A 1 185 ? 1.841 -10.659 10.982 1.00 91.44 185 ALA A CA 1
ATOM 1445 C C . ALA A 1 185 ? 0.693 -10.060 11.805 1.00 91.44 185 ALA A C 1
ATOM 1447 O O . ALA A 1 185 ? 0.056 -10.765 12.585 1.00 91.44 185 ALA A O 1
ATOM 1448 N N . TYR A 1 186 ? 0.375 -8.780 11.588 1.00 91.56 186 TYR A N 1
ATOM 1449 C CA . TYR A 1 186 ? -0.750 -8.125 12.250 1.00 91.56 186 TYR A CA 1
ATOM 1450 C C . TYR A 1 186 ? -2.086 -8.807 11.940 1.00 91.56 186 TYR A C 1
ATOM 1452 O O . TYR A 1 186 ? -2.865 -9.075 12.857 1.00 91.56 186 TYR A O 1
ATOM 1460 N N . ALA A 1 187 ? -2.349 -9.110 10.665 1.00 91.75 187 ALA A N 1
ATOM 1461 C CA . ALA A 1 187 ? -3.572 -9.792 10.260 1.00 91.75 187 ALA A CA 1
ATOM 1462 C C . ALA A 1 187 ? -3.672 -11.192 10.884 1.00 91.75 187 ALA A C 1
ATOM 1464 O O . ALA A 1 187 ? -4.715 -11.532 11.441 1.00 91.75 187 ALA A O 1
ATOM 1465 N N . ALA A 1 188 ? -2.584 -11.968 10.851 1.00 91.75 188 ALA A N 1
ATOM 1466 C CA . ALA A 1 188 ? -2.536 -13.308 11.429 1.00 91.75 188 ALA A CA 1
ATOM 1467 C C . ALA A 1 188 ? -2.785 -13.292 12.946 1.00 91.75 188 ALA A C 1
ATOM 1469 O O . ALA A 1 188 ? -3.670 -13.998 13.427 1.00 91.75 188 ALA A O 1
ATOM 1470 N N . ILE A 1 189 ? -2.069 -12.438 13.686 1.00 90.38 189 ILE A N 1
ATOM 1471 C CA . ILE A 1 189 ? -2.180 -12.340 15.150 1.00 90.38 189 ILE A CA 1
ATOM 1472 C C . ILE A 1 189 ? -3.575 -11.853 15.570 1.00 90.38 189 ILE A C 1
ATOM 1474 O O . ILE A 1 189 ? -4.174 -12.422 16.481 1.00 90.38 189 ILE A O 1
ATOM 1478 N N . ASP A 1 190 ? -4.126 -10.818 14.918 1.00 90.00 190 ASP A N 1
ATOM 1479 C CA . ASP A 1 190 ? -5.458 -10.302 15.279 1.00 90.00 190 ASP A CA 1
ATOM 1480 C C . ASP A 1 190 ? -6.567 -11.317 14.959 1.00 90.00 190 ASP A C 1
ATOM 1482 O O . ASP A 1 190 ? -7.549 -11.392 15.697 1.00 90.00 190 ASP A O 1
ATOM 1486 N N . LEU A 1 191 ? -6.437 -12.103 13.885 1.00 89.94 191 LEU A N 1
ATOM 1487 C CA . LEU A 1 191 ? -7.395 -13.165 13.562 1.00 89.94 191 LEU A CA 1
ATOM 1488 C C . LEU A 1 191 ? -7.315 -14.328 14.554 1.00 89.94 191 LEU A C 1
ATOM 1490 O O . LEU A 1 191 ? -8.357 -14.752 15.060 1.00 89.94 191 LEU A O 1
ATOM 1494 N N . ASP A 1 192 ? -6.109 -14.802 14.866 1.00 90.31 192 ASP A N 1
ATOM 1495 C CA . ASP A 1 192 ? -5.896 -15.902 15.810 1.00 90.31 192 ASP A CA 1
ATOM 1496 C C . ASP A 1 192 ? -6.418 -15.548 17.209 1.00 90.31 192 ASP A C 1
ATOM 1498 O O . ASP A 1 192 ? -7.239 -16.266 17.786 1.00 90.31 192 ASP A O 1
ATOM 1502 N N . PHE A 1 193 ? -6.086 -14.348 17.697 1.00 88.06 193 PHE A N 1
ATOM 1503 C CA . PHE A 1 193 ? -6.587 -13.850 18.978 1.00 88.06 193 PHE A CA 1
ATOM 1504 C C . PHE A 1 193 ? -8.122 -13.831 19.047 1.00 88.06 193 PHE A C 1
ATOM 1506 O O . PHE A 1 193 ? -8.720 -14.142 20.080 1.00 88.06 193 PHE A O 1
ATOM 1513 N N . ARG A 1 194 ? -8.799 -13.495 17.944 1.00 86.25 194 ARG A N 1
ATOM 1514 C CA . ARG A 1 194 ? -10.268 -13.503 17.900 1.00 86.25 194 ARG A CA 1
ATOM 1515 C C . ARG A 1 194 ? -10.856 -14.900 17.873 1.00 86.25 194 ARG A C 1
ATOM 1517 O O . ARG A 1 194 ? -11.895 -15.110 18.498 1.00 86.25 194 ARG A O 1
ATOM 1524 N N . LEU A 1 195 ? -10.240 -15.824 17.141 1.00 89.75 195 LEU A N 1
ATOM 1525 C CA . LEU A 1 195 ? -10.660 -17.224 17.140 1.00 89.75 195 LEU A CA 1
ATOM 1526 C C . LEU A 1 195 ? -10.523 -17.807 18.548 1.00 89.75 195 LEU A C 1
ATOM 1528 O O . LEU A 1 195 ? -11.476 -18.397 19.060 1.00 89.75 195 LEU A O 1
ATOM 1532 N N . PHE A 1 196 ? -9.399 -17.535 19.211 1.00 90.44 196 PHE A N 1
ATOM 1533 C CA . PHE A 1 196 ? -9.175 -17.886 20.609 1.00 90.44 196 PHE A CA 1
ATOM 1534 C C . PHE A 1 196 ? -10.246 -17.296 21.542 1.00 90.44 196 PHE A C 1
ATOM 1536 O O . PHE A 1 196 ? -10.857 -18.028 22.327 1.00 90.44 196 PHE A O 1
ATOM 1543 N N . LEU A 1 197 ? -10.529 -15.992 21.432 1.00 88.25 197 LEU A N 1
ATOM 1544 C CA . LEU A 1 197 ? -11.516 -15.317 22.280 1.00 88.25 197 LEU A CA 1
ATOM 1545 C C . LEU A 1 197 ? -12.933 -15.866 22.058 1.00 88.25 197 LEU A C 1
ATOM 1547 O O . LE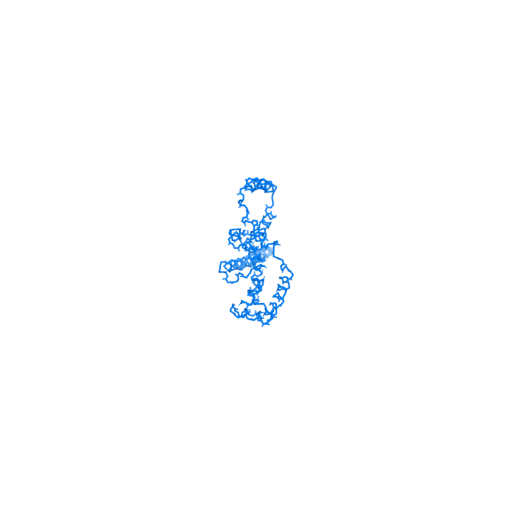U A 1 197 ? -13.643 -16.148 23.024 1.00 88.25 197 LEU A O 1
ATOM 1551 N N . LYS A 1 198 ? -13.327 -16.077 20.794 1.00 90.62 198 LYS A N 1
ATOM 1552 C CA . LYS A 1 198 ? -14.622 -16.667 20.428 1.00 90.62 198 LYS A CA 1
ATOM 1553 C C . LYS A 1 198 ? -14.767 -18.068 21.020 1.00 90.62 198 LYS A C 1
ATOM 1555 O O . LYS A 1 198 ? -15.778 -18.356 21.656 1.00 90.62 198 LYS A O 1
ATOM 1560 N N . ASN A 1 199 ? -13.754 -18.918 20.855 1.00 90.88 199 ASN A N 1
ATOM 1561 C CA . ASN A 1 199 ? -13.771 -20.285 21.375 1.00 90.88 199 ASN A CA 1
ATOM 1562 C C . ASN A 1 199 ? -13.835 -20.312 22.909 1.00 90.88 199 ASN A C 1
ATOM 1564 O O . ASN A 1 199 ? -14.570 -21.116 23.482 1.00 90.88 199 ASN A O 1
ATOM 1568 N N . THR A 1 200 ? -13.116 -19.407 23.574 1.00 90.25 200 THR A N 1
ATOM 1569 C CA . THR A 1 200 ? -13.129 -19.282 25.038 1.00 90.25 200 THR A CA 1
ATOM 1570 C C . THR A 1 200 ? -14.498 -18.832 25.552 1.00 90.25 200 THR A C 1
ATOM 1572 O O . THR A 1 200 ? -15.040 -19.459 26.461 1.00 90.25 200 THR A O 1
ATOM 1575 N N . MET A 1 201 ? -15.109 -17.810 24.939 1.00 88.31 201 MET A N 1
ATOM 1576 C CA . MET A 1 201 ? -16.453 -17.351 25.321 1.00 88.31 201 MET A CA 1
ATOM 1577 C C . MET A 1 201 ? -17.520 -18.429 25.103 1.00 88.31 201 MET A C 1
ATOM 1579 O O . MET A 1 201 ? -18.352 -18.635 25.982 1.00 88.31 201 MET A O 1
ATOM 1583 N N . MET A 1 202 ? -17.470 -19.154 23.980 1.00 89.12 202 MET A N 1
ATOM 1584 C CA . MET A 1 202 ? -18.395 -20.264 23.712 1.00 89.12 202 MET A CA 1
ATOM 1585 C C . MET A 1 202 ? -18.284 -21.373 24.765 1.00 89.12 202 MET A C 1
ATOM 1587 O O . MET A 1 202 ? -19.302 -21.916 25.186 1.00 89.12 202 MET A O 1
ATOM 1591 N N . ARG A 1 203 ? -17.064 -21.686 25.229 1.00 86.50 203 ARG A N 1
ATOM 1592 C CA . ARG A 1 203 ? -16.854 -22.659 26.313 1.00 86.50 203 ARG A CA 1
ATOM 1593 C C . ARG A 1 203 ? -17.444 -22.182 27.636 1.00 86.50 203 ARG A C 1
ATOM 1595 O O . ARG A 1 203 ? -18.133 -22.967 28.271 1.00 86.50 203 ARG A O 1
ATOM 1602 N N . ILE A 1 204 ? -17.210 -20.922 28.019 1.00 86.75 204 ILE A N 1
ATOM 1603 C CA . ILE A 1 204 ? -17.736 -20.340 29.268 1.00 86.75 204 ILE A CA 1
ATOM 1604 C C . ILE A 1 204 ? -19.268 -20.298 29.261 1.00 86.75 204 ILE A C 1
ATOM 1606 O O . ILE A 1 204 ? -19.897 -20.632 30.260 1.00 86.75 204 ILE A O 1
ATOM 1610 N N . LEU A 1 205 ? -19.876 -19.907 28.138 1.00 84.12 205 LEU A N 1
ATOM 1611 C CA . LEU A 1 205 ? -21.333 -19.899 27.988 1.00 84.12 205 LEU A CA 1
ATOM 1612 C C . LEU A 1 205 ? -21.905 -21.320 28.058 1.00 84.12 205 LEU A C 1
ATOM 1614 O O . LEU A 1 205 ? -22.859 -21.556 28.791 1.00 84.12 205 LEU A O 1
ATOM 1618 N N . GLY A 1 206 ? -21.273 -22.283 27.378 1.00 80.44 206 GLY A N 1
ATOM 1619 C CA . GLY A 1 206 ? -21.682 -23.687 27.438 1.00 80.44 206 GLY A CA 1
ATOM 1620 C C . GLY A 1 206 ? -21.578 -24.286 28.845 1.00 80.44 206 GLY A C 1
ATOM 1621 O O . GLY A 1 206 ? -22.480 -25.010 29.273 1.00 80.44 206 GLY A O 1
ATOM 1622 N N . THR A 1 207 ? -20.524 -23.967 29.606 1.00 75.12 207 THR A N 1
ATOM 1623 C CA . THR A 1 207 ? -20.425 -24.399 31.009 1.00 75.12 207 THR A CA 1
ATOM 1624 C C . THR A 1 207 ? -21.440 -23.697 31.904 1.00 75.12 207 THR A C 1
ATOM 1626 O O . THR A 1 207 ? -22.018 -24.373 32.749 1.00 75.12 207 THR A O 1
ATOM 1629 N N . ALA A 1 208 ? -21.711 -22.403 31.696 1.00 71.75 208 ALA A N 1
ATOM 1630 C CA . ALA A 1 208 ? -22.711 -21.648 32.456 1.00 71.75 208 ALA A CA 1
ATOM 1631 C C . ALA A 1 208 ? -24.145 -22.171 32.245 1.00 71.75 208 ALA A C 1
ATOM 1633 O O . ALA A 1 208 ? -24.898 -22.311 33.212 1.00 71.75 208 ALA A O 1
ATOM 1634 N N . ASP A 1 209 ? -24.513 -22.524 31.009 1.00 70.75 209 ASP A N 1
ATOM 1635 C CA . ASP A 1 209 ? -25.805 -23.159 30.712 1.00 70.75 209 ASP A CA 1
ATOM 1636 C C . ASP A 1 209 ? -25.901 -24.561 31.329 1.00 70.75 209 ASP A C 1
ATOM 1638 O O . ASP A 1 209 ? -26.946 -24.957 31.849 1.00 70.75 209 ASP A O 1
ATOM 1642 N N . THR A 1 210 ? -24.791 -25.305 31.343 1.00 69.00 210 THR A N 1
ATOM 1643 C CA . THR A 1 210 ? -24.741 -26.638 31.961 1.00 69.00 210 THR A CA 1
ATOM 1644 C C . THR A 1 210 ? -24.882 -26.560 33.484 1.00 69.00 210 THR A C 1
ATOM 1646 O O . THR A 1 210 ? -25.632 -27.346 34.066 1.00 69.00 210 THR A O 1
ATOM 1649 N N . THR A 1 211 ? -24.215 -25.610 34.150 1.00 67.00 211 THR A N 1
ATOM 1650 C CA . THR A 1 211 ? -24.360 -25.409 35.602 1.00 67.00 211 THR A CA 1
ATOM 1651 C C . THR A 1 211 ? -25.758 -24.931 35.968 1.00 67.00 211 THR A C 1
ATOM 1653 O O . THR A 1 211 ? -26.349 -25.476 36.898 1.00 67.00 211 THR A O 1
ATOM 1656 N N . ARG A 1 212 ? -26.341 -24.006 35.196 1.00 63.41 212 ARG A N 1
ATOM 1657 C CA . ARG A 1 212 ? -27.707 -23.516 35.432 1.00 63.41 212 ARG A CA 1
ATOM 1658 C C . ARG A 1 212 ? -28.758 -24.619 35.277 1.00 63.41 212 ARG A C 1
ATOM 1660 O O . ARG A 1 212 ? -29.649 -24.731 36.115 1.00 63.41 212 ARG A O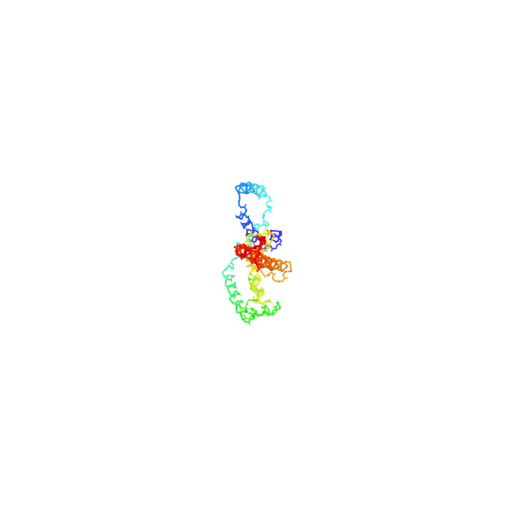 1
ATOM 1667 N N . ASN A 1 213 ? -28.638 -25.473 34.258 1.00 61.56 213 ASN A N 1
ATOM 1668 C CA . ASN A 1 213 ? -29.532 -26.625 34.089 1.00 61.56 213 ASN A CA 1
ATOM 1669 C C . ASN A 1 213 ? -29.360 -27.667 35.204 1.00 61.56 213 ASN A C 1
ATOM 1671 O O . ASN A 1 213 ? -30.337 -28.285 35.627 1.00 61.56 213 ASN A O 1
ATOM 1675 N N . ARG A 1 214 ? -28.138 -27.840 35.722 1.00 59.97 214 ARG A N 1
ATOM 1676 C CA . ARG A 1 214 ? -27.864 -28.747 36.844 1.00 59.97 214 ARG A CA 1
ATOM 1677 C C . ARG A 1 214 ? -28.456 -28.232 38.161 1.00 59.97 214 ARG A C 1
ATOM 1679 O O . ARG A 1 214 ? -29.000 -29.028 38.921 1.00 59.97 214 ARG A O 1
ATOM 1686 N N . GLU A 1 215 ? -28.416 -26.923 38.407 1.00 60.66 215 GLU A N 1
ATOM 1687 C CA . GLU A 1 215 ? -29.092 -26.296 39.552 1.00 60.66 215 GLU A CA 1
ATOM 1688 C C . GLU A 1 215 ? -30.619 -26.382 39.432 1.00 60.66 215 GLU A C 1
ATOM 1690 O O . GLU A 1 215 ? -31.283 -26.775 40.389 1.00 60.66 215 GLU A O 1
ATOM 1695 N N . HIS A 1 216 ? -31.188 -26.126 38.249 1.00 55.81 216 HIS A N 1
ATOM 1696 C CA . HIS A 1 216 ? -32.633 -26.263 38.035 1.00 55.81 216 HIS A CA 1
ATOM 1697 C C . HIS A 1 216 ? -33.124 -27.711 38.203 1.00 55.81 216 HIS A C 1
ATOM 1699 O O . HIS A 1 216 ? -34.166 -27.940 38.817 1.00 55.81 216 HIS A O 1
ATOM 1705 N N . GLY A 1 217 ? -32.362 -28.694 37.710 1.00 57.28 217 GLY A N 1
ATOM 1706 C CA . GLY A 1 217 ? -32.655 -30.117 37.910 1.00 57.28 217 GLY A CA 1
ATOM 1707 C C . GLY A 1 217 ? -32.501 -30.569 39.367 1.00 57.28 217 GLY A C 1
ATOM 1708 O O . GLY A 1 217 ? -33.275 -31.400 39.832 1.00 57.28 217 GLY A O 1
ATOM 1709 N N . SER A 1 218 ? -31.557 -29.984 40.112 1.00 55.56 218 SER A N 1
ATOM 1710 C CA . SER A 1 218 ? -31.371 -30.222 41.551 1.00 55.56 218 SER A CA 1
ATOM 1711 C C . SER A 1 218 ? -32.549 -29.699 42.384 1.00 55.56 218 SER A C 1
ATOM 1713 O O . SER A 1 218 ? -33.052 -30.407 43.252 1.00 55.56 218 SER A O 1
ATOM 1715 N N . VAL A 1 219 ? -33.061 -28.501 42.079 1.00 54.19 219 VAL A N 1
ATOM 1716 C CA . VAL A 1 219 ? -34.213 -27.906 42.788 1.00 54.19 219 VAL A CA 1
ATOM 1717 C C . VAL A 1 219 ? -35.512 -28.688 42.534 1.00 54.19 219 VAL A C 1
ATOM 1719 O O . VAL A 1 219 ? -36.324 -28.861 43.445 1.00 54.19 219 VAL A O 1
ATOM 1722 N N . ILE A 1 220 ? -35.694 -29.224 41.323 1.00 52.91 220 ILE A N 1
ATOM 1723 C CA . ILE A 1 220 ? -36.844 -30.083 40.989 1.00 52.91 220 ILE A CA 1
ATOM 1724 C C . ILE A 1 220 ? -36.664 -31.504 41.567 1.00 52.91 220 ILE A C 1
ATOM 1726 O O . ILE A 1 220 ? -37.635 -32.130 41.980 1.00 52.91 220 ILE A O 1
ATOM 1730 N N . GLY A 1 221 ? -35.429 -32.005 41.675 1.00 49.00 221 GLY A N 1
ATOM 1731 C CA . GLY A 1 221 ? -35.128 -33.291 42.320 1.00 49.00 221 GLY A CA 1
ATOM 1732 C C . GLY A 1 221 ? -35.235 -33.268 43.851 1.00 49.00 221 GLY A C 1
ATOM 1733 O O . GLY A 1 221 ? -35.580 -34.279 44.455 1.00 49.00 221 GLY A O 1
ATOM 1734 N N . ALA A 1 222 ? -34.998 -32.118 44.488 1.00 50.25 222 ALA A N 1
ATOM 1735 C CA . ALA A 1 222 ? -35.083 -31.949 45.942 1.00 50.25 222 ALA A CA 1
ATOM 1736 C C . ALA A 1 222 ? -36.520 -31.755 46.468 1.00 50.25 222 ALA A C 1
ATOM 1738 O O . ALA A 1 222 ? -36.736 -31.773 47.677 1.00 50.25 222 ALA A O 1
ATOM 1739 N N . THR A 1 223 ? -37.511 -31.582 45.586 1.00 46.41 223 THR A N 1
ATOM 1740 C CA . THR A 1 223 ? -38.928 -31.399 45.960 1.00 46.41 223 THR A CA 1
ATOM 1741 C C . THR A 1 223 ? -39.742 -32.700 45.982 1.00 46.41 223 THR A C 1
ATOM 1743 O O . THR A 1 223 ? -40.903 -32.682 46.384 1.00 46.41 223 THR A O 1
ATOM 1746 N N . HIS A 1 224 ? -39.132 -33.850 45.670 1.00 44.97 224 HIS A N 1
ATOM 1747 C CA . HIS A 1 224 ? -39.756 -35.170 45.806 1.00 44.97 224 HIS A CA 1
ATOM 1748 C C . HIS A 1 224 ? -38.882 -36.139 46.612 1.00 44.97 224 HIS A C 1
ATOM 1750 O O . HIS A 1 224 ? -38.222 -37.021 46.072 1.00 44.97 224 HIS A O 1
ATOM 1756 N N . GLY A 1 225 ? -38.923 -36.000 47.935 1.00 40.41 225 GLY A N 1
ATOM 1757 C CA . GLY A 1 225 ? -38.413 -37.009 48.858 1.00 40.41 225 GLY A CA 1
ATOM 1758 C C . GLY A 1 225 ? -38.881 -36.725 50.283 1.00 40.41 225 GLY A C 1
ATOM 1759 O O . GLY A 1 225 ? -38.319 -35.837 50.921 1.00 40.41 225 GLY A O 1
ATOM 1760 N N . PRO A 1 226 ? -39.910 -37.418 50.803 1.00 42.78 226 PRO A N 1
ATOM 1761 C CA . PRO A 1 226 ? -40.275 -37.278 52.200 1.00 42.78 226 PRO A CA 1
ATOM 1762 C C . PRO A 1 226 ? -39.252 -38.028 53.058 1.00 42.78 226 PRO A C 1
ATOM 1764 O O . PRO A 1 226 ? -39.084 -39.239 52.926 1.00 42.78 226 PRO A O 1
ATOM 1767 N N . SER A 1 227 ? -38.596 -37.310 53.965 1.00 53.06 227 SER A N 1
ATOM 1768 C CA . SER A 1 227 ? -38.000 -37.899 55.163 1.00 53.06 227 SER A CA 1
ATOM 1769 C C . SER A 1 227 ? -39.106 -38.081 56.205 1.00 53.06 227 SER A C 1
ATOM 1771 O O . SER A 1 227 ? -39.697 -37.074 56.597 1.00 53.06 227 SER A O 1
ATOM 1773 N N . PRO A 1 228 ? -39.384 -39.289 56.724 1.00 42.53 228 PRO A N 1
ATOM 1774 C CA . PRO A 1 228 ? -40.115 -39.424 57.968 1.00 42.53 228 PRO A CA 1
ATOM 1775 C C . PRO A 1 228 ? -39.117 -39.688 59.098 1.00 42.53 228 PRO A C 1
ATOM 1777 O O . PRO A 1 228 ? -38.535 -40.765 59.212 1.00 42.53 228 PRO A O 1
ATOM 1780 N N . LEU A 1 229 ? -38.926 -38.674 59.939 1.00 43.31 229 LEU A N 1
ATOM 1781 C CA . LEU A 1 229 ? -38.396 -38.825 61.289 1.00 43.31 229 LEU A CA 1
ATOM 1782 C C . LEU A 1 229 ? -39.593 -38.814 62.254 1.00 43.31 229 LEU A C 1
ATOM 1784 O O . LEU A 1 229 ? -40.357 -37.854 62.267 1.00 43.31 229 LEU A O 1
ATOM 1788 N N . PHE A 1 230 ? -39.680 -39.883 63.052 1.00 43.41 230 PHE A N 1
ATOM 1789 C CA . PHE A 1 230 ? -40.509 -40.116 64.247 1.00 43.41 230 PHE A CA 1
ATOM 1790 C C . PHE A 1 230 ? -42.019 -40.412 64.102 1.00 43.41 230 PHE A C 1
ATOM 1792 O O . PHE A 1 230 ? -42.829 -39.528 63.846 1.00 43.41 230 PHE A O 1
ATOM 1799 N N . SER A 1 231 ? -42.415 -41.630 64.507 1.00 36.94 231 SER A N 1
ATOM 1800 C CA . SER A 1 231 ? -43.532 -41.797 65.450 1.00 36.94 231 SER A CA 1
ATOM 1801 C C . SER A 1 231 ? -43.266 -42.936 66.438 1.00 36.94 231 SER A C 1
ATOM 1803 O O . SER A 1 231 ? -42.853 -44.032 66.065 1.00 36.94 231 SER A O 1
ATOM 1805 N N . ASP A 1 232 ? -43.516 -42.606 67.696 1.00 40.91 232 ASP A N 1
ATOM 1806 C CA . ASP A 1 232 ? -43.409 -43.383 68.926 1.00 40.91 232 ASP A CA 1
ATOM 1807 C C . ASP A 1 232 ? -44.404 -44.566 68.988 1.00 40.91 232 ASP A C 1
ATOM 1809 O O . ASP A 1 232 ? -45.365 -44.626 68.219 1.00 40.91 232 ASP A O 1
ATOM 1813 N N . GLY A 1 233 ? -44.148 -45.523 69.884 1.00 42.75 233 GLY A N 1
ATOM 1814 C CA . GLY A 1 233 ? -44.701 -46.885 69.856 1.00 42.75 233 GLY A CA 1
ATOM 1815 C C . GLY A 1 233 ? -46.160 -47.121 70.288 1.00 42.75 233 GLY A C 1
ATOM 1816 O O . GLY A 1 233 ? -46.827 -46.247 70.833 1.00 42.75 233 GLY A O 1
ATOM 1817 N N . ARG A 1 234 ? -46.615 -48.377 70.093 1.00 40.03 234 ARG A N 1
ATOM 1818 C CA . ARG A 1 234 ? -47.426 -49.230 71.005 1.00 40.03 234 ARG A CA 1
ATOM 1819 C C . ARG A 1 234 ? -47.889 -50.528 70.309 1.00 40.03 234 ARG A C 1
ATOM 1821 O O . ARG A 1 234 ? -48.435 -50.436 69.223 1.00 40.03 234 ARG A O 1
ATOM 1828 N N . GLN A 1 235 ? -47.718 -51.655 71.029 1.00 39.12 235 GLN A N 1
ATOM 1829 C CA . GLN A 1 235 ? -48.581 -52.861 71.187 1.00 39.12 235 GLN A CA 1
ATOM 1830 C C . GLN A 1 235 ? -49.109 -53.549 69.902 1.00 39.12 235 GLN A C 1
ATOM 1832 O O . GLN A 1 235 ? -49.676 -52.892 69.045 1.00 39.12 235 GLN A O 1
ATOM 1837 N N . SER A 1 236 ? -49.011 -54.865 69.685 1.00 41.12 236 SER A N 1
ATOM 1838 C CA . SER A 1 236 ? -49.086 -56.048 70.566 1.00 41.12 236 SER A CA 1
ATOM 1839 C C . SER A 1 236 ? -48.312 -57.232 69.988 1.00 41.12 236 SER A C 1
ATOM 1841 O O . SER A 1 236 ? -48.395 -57.391 68.748 1.00 41.12 236 SER A O 1
#

pLDDT: mean 75.95, std 14.26, range [36.94, 93.81]

InterPro domains:
  IPR007016 O-antigen ligase-related domain [PF04932] (4-131)

Sequence (236 aa):
MYLASFTLTLNRSGVFAVLAIGLYFYVRNFSIKMLLSTYVGFALCALVIAAVLPLGAFDFAEQALSKRFLEDSNSSNNLQERWETITGGFQVMLQHPLGIGFTARYEELARISKIGTPHNGFMATSYASGLGFCIMSAFALFYAVFRNRKIGFFAYSAIGIIIGYQFEELNFNPVFMAHVGLALAYAAIDLDFRLFLKNTMMRILGTADTTRNREHGSVIGATHGPSPLFSDGRQS

Mean predicted aligned error: 13.33 Å

Secondary structure (DSSP, 8-state):
-HHHHHHHH--HHHHHHHHHHHHHHHHHT--HHHHHHHHHHHHHHHHHHHHHGGGTTTHHHHHHHIIIIIS---HHHHHHHHHHHHHHHHHHHHH-TT---TTHHHHHHHHHHS--S-S-HHHHHHHHHHHHHHHHHHHHHHHHHH-SS--HHHHHHHHHHHHHHHH---TT-HHHHHHHHHHHHHHHHHHHHHHHHHHHHHHHHHHHHHHHHHHHHHHHHTTS------------

Foldseek 3Di:
DLCVCCVVPVAPLSVVLCVQLVVLVCVVVPDPVVVVVVVVVVVVVVVVCVVCVVVCPCVVVCVSCCVVPPVPPCVPVVVVLQVLLVVLLVVLQVVCQQADALVCQLVSSCVRSVGSDHQFQLSSCCNHGGDVLSVLLVVLLVCQCPPPPHPSVLNSLSSSLRSCRNGDNCVPPVVNVVSSVVSSVVNVVVVVVVVVVVVVVVVVVVVVVVVVVVVVVVVVVVVPDDDDDDDDDDDD

Radius of gyration: 31.7 Å; Cα contacts (8 Å, |Δi|>4): 204; chains: 1; bounding box: 65×92×97 Å

Solvent-accessible surface area (backbone atoms only — not comparable to full-atom values): 12772 Å² total; per-residue (Å²): 106,47,62,59,46,19,77,75,65,74,40,72,31,20,55,52,22,46,51,50,44,49,50,52,54,46,67,72,65,63,44,73,69,55,52,54,52,45,55,52,50,49,53,52,50,51,49,53,47,64,69,39,54,86,71,52,76,49,52,66,58,50,52,54,47,38,57,70,71,68,64,58,81,54,56,68,62,54,51,50,54,46,50,39,31,50,55,33,42,54,50,50,32,69,77,30,47,73,30,65,30,77,77,52,38,36,59,56,34,25,72,66,41,73,44,46,70,53,62,30,13,56,59,49,33,15,31,32,56,2,44,65,51,41,50,51,48,53,50,15,31,51,46,38,59,68,44,90,89,60,63,66,64,47,30,48,48,27,46,39,49,57,34,35,23,60,61,31,70,48,73,84,36,65,72,56,47,49,50,53,51,49,31,39,51,50,42,51,52,58,49,50,53,48,54,52,50,52,56,51,52,54,49,52,52,53,50,50,53,51,51,51,52,49,51,54,51,47,60,62,57,69,73,70,71,88,82,88,81,86,83,83,90,81,90,134